Protein AF-A0A7K1FTC1-F1 (afdb_monomer_lite)

Radius of gyration: 38.54 Å; chains: 1; bounding box: 69×78×82 Å

pLDDT: mean 77.23, std 14.11, range [44.66, 96.62]

Organism: NCBI:txid2665158

Foldseek 3Di:
DDDDPDDPPVPQDPVNVVVVVCVVVVVVPDDPVVVVVVVVVVVVVVPDDDDDPPVVCVVVVVVVVVVVVVVVVVVVVVVVVVVVVVVVVVVVVVVVVVVVVVVVVVVPPPDDPDDDDDPDDDDDPLLVVLVVLLVVLVCCVVCVVVDPDDSVVSPVSSVCSNVVSVVSNVVVVVVVVPDPDPVDDD

Structure (mmCIF, N/CA/C/O backbone):
data_AF-A0A7K1FTC1-F1
#
_entry.id   AF-A0A7K1FTC1-F1
#
loop_
_atom_site.group_PDB
_atom_site.id
_atom_site.type_symbol
_atom_site.label_atom_id
_atom_site.label_alt_id
_atom_site.label_comp_id
_atom_site.label_asym_id
_atom_site.label_entity_id
_atom_site.label_seq_id
_atom_site.pdbx_PDB_ins_code
_atom_site.Cartn_x
_atom_site.Cartn_y
_atom_site.Cartn_z
_atom_site.occupancy
_atom_site.B_iso_or_equiv
_atom_site.auth_seq_id
_atom_site.auth_comp_id
_atom_site.auth_asym_id
_atom_site.auth_atom_id
_atom_site.pdbx_PDB_model_num
ATOM 1 N N . MET A 1 1 ? -23.159 2.609 13.345 1.00 44.72 1 MET A N 1
ATOM 2 C CA . MET A 1 1 ? -23.878 2.454 12.064 1.00 44.72 1 MET A CA 1
ATOM 3 C C . MET A 1 1 ? -23.542 3.668 11.225 1.00 44.72 1 MET A C 1
ATOM 5 O O . MET A 1 1 ? -24.028 4.753 11.506 1.00 44.72 1 MET A O 1
ATOM 9 N N . THR A 1 2 ? -22.588 3.500 10.318 1.00 44.66 2 THR A N 1
ATOM 10 C CA . THR A 1 2 ? -22.020 4.557 9.478 1.00 44.66 2 THR A CA 1
ATOM 11 C C . THR A 1 2 ? -22.931 4.738 8.268 1.00 44.66 2 THR A C 1
ATOM 13 O O . THR A 1 2 ? -23.174 3.771 7.548 1.00 44.66 2 THR A O 1
ATOM 16 N N . SER A 1 3 ? -23.482 5.937 8.075 1.00 59.75 3 SER A N 1
ATOM 17 C CA . SER A 1 3 ? -24.245 6.275 6.870 1.00 59.75 3 SER A CA 1
ATOM 18 C C . SER A 1 3 ? -23.357 6.122 5.628 1.00 59.75 3 SER A C 1
ATOM 20 O O . SER A 1 3 ? -22.187 6.507 5.686 1.00 59.75 3 SER A O 1
ATOM 22 N N . PRO A 1 4 ? -23.867 5.579 4.509 1.00 57.31 4 PRO A N 1
ATOM 23 C CA . PRO A 1 4 ? -23.097 5.500 3.280 1.00 57.31 4 PRO A CA 1
ATOM 24 C C . PRO A 1 4 ? -22.904 6.914 2.727 1.00 57.31 4 PRO A C 1
ATOM 26 O O . PRO A 1 4 ? -23.872 7.650 2.526 1.00 57.31 4 PRO A O 1
ATOM 29 N N . ASN A 1 5 ? -21.643 7.282 2.511 1.00 57.31 5 ASN A N 1
ATOM 30 C CA . ASN A 1 5 ? -21.241 8.470 1.773 1.00 57.31 5 ASN A CA 1
ATOM 31 C C . ASN A 1 5 ? -21.747 8.311 0.332 1.00 57.31 5 ASN A C 1
ATOM 33 O O . ASN A 1 5 ? -21.177 7.538 -0.434 1.00 57.31 5 ASN A O 1
ATOM 37 N N . ARG A 1 6 ? -22.879 8.941 0.005 1.00 57.09 6 ARG A N 1
ATOM 38 C CA . ARG A 1 6 ? -23.380 9.011 -1.369 1.00 57.09 6 ARG A CA 1
ATOM 39 C C . ARG A 1 6 ? -22.659 10.159 -2.055 1.00 57.09 6 ARG A C 1
ATOM 41 O O . ARG A 1 6 ? -22.735 11.287 -1.570 1.00 57.09 6 ARG A O 1
ATOM 48 N N . ASP A 1 7 ? -21.980 9.863 -3.156 1.00 61.16 7 ASP A N 1
ATOM 49 C CA . ASP A 1 7 ? -21.444 10.898 -4.028 1.00 61.16 7 ASP A CA 1
ATOM 50 C C . ASP A 1 7 ? -22.597 11.814 -4.480 1.00 61.16 7 ASP A C 1
ATOM 52 O O . ASP A 1 7 ? -23.630 11.321 -4.942 1.00 61.16 7 ASP A O 1
ATOM 56 N N . PRO A 1 8 ? -22.467 13.146 -4.354 1.00 59.94 8 PRO A N 1
ATOM 57 C CA . PRO A 1 8 ? -23.548 14.098 -4.625 1.00 59.94 8 PRO A CA 1
ATOM 58 C C . PRO A 1 8 ? -23.923 14.218 -6.114 1.00 59.94 8 PRO A C 1
ATOM 60 O O . PRO A 1 8 ? -24.722 15.078 -6.472 1.00 59.94 8 PRO A O 1
ATOM 63 N N . LEU A 1 9 ? -23.342 13.388 -6.983 1.00 55.94 9 LEU A N 1
ATOM 64 C CA . LEU A 1 9 ? -23.534 13.434 -8.433 1.00 5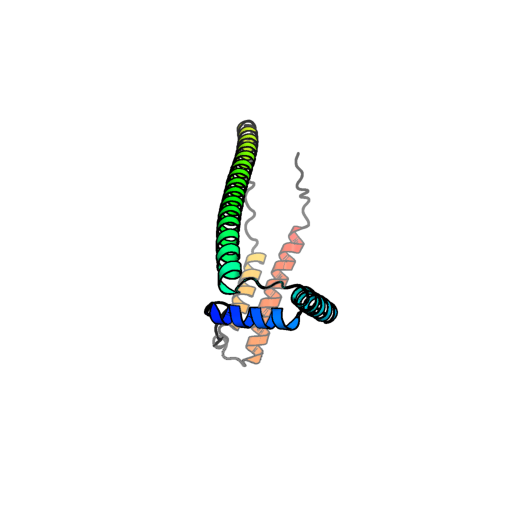5.94 9 LEU A CA 1
ATOM 65 C C . LEU A 1 9 ? -24.412 12.289 -8.965 1.00 55.94 9 LEU A C 1
ATOM 67 O O . LEU A 1 9 ? -24.889 12.375 -10.095 1.00 55.94 9 LEU A O 1
ATOM 71 N N . ASP A 1 10 ? -24.703 11.268 -8.152 1.00 54.56 10 ASP A N 1
ATOM 72 C CA . ASP A 1 10 ? -25.583 10.157 -8.531 1.00 54.56 10 ASP A CA 1
ATOM 73 C C . ASP A 1 10 ? -27.058 10.531 -8.308 1.00 54.56 10 ASP A C 1
ATOM 75 O O . ASP A 1 10 ? -27.690 10.154 -7.318 1.00 54.56 10 ASP A O 1
ATOM 79 N N . GLY A 1 11 ? -27.616 11.312 -9.239 1.00 61.56 11 GLY A N 1
ATOM 80 C CA . GLY A 1 11 ? -29.065 11.543 -9.323 1.00 61.56 11 GLY A CA 1
ATOM 81 C C . GLY A 1 11 ? -29.519 12.954 -9.693 1.00 61.56 11 GLY A C 1
ATOM 82 O O . GLY A 1 11 ? -30.727 13.175 -9.790 1.00 61.56 11 GLY A O 1
ATOM 83 N N . ALA A 1 12 ? -28.604 13.902 -9.911 1.00 65.19 12 ALA A N 1
ATOM 84 C CA . ALA A 1 12 ? -28.981 15.245 -10.349 1.00 65.19 12 ALA A CA 1
ATOM 85 C C . ALA A 1 12 ? -29.573 15.192 -11.768 1.00 65.19 12 ALA A C 1
ATOM 87 O O . ALA A 1 12 ? -28.948 14.691 -12.705 1.00 65.19 12 ALA A O 1
ATOM 88 N N . SER A 1 13 ? -30.799 15.694 -11.933 1.00 78.19 13 SER A N 1
ATOM 89 C CA . SER A 1 13 ? -31.428 15.781 -13.255 1.00 78.19 13 SER A CA 1
ATOM 90 C C . SER A 1 13 ? -30.672 16.782 -14.139 1.00 78.19 13 SER A C 1
ATOM 92 O O . SER A 1 13 ? -30.146 17.773 -13.635 1.00 78.19 13 SER A O 1
ATOM 94 N N . ASN A 1 14 ? -30.651 16.576 -15.461 1.00 78.81 14 ASN A N 1
ATOM 95 C CA . ASN A 1 14 ? -29.976 17.498 -16.392 1.00 78.81 14 ASN A CA 1
ATOM 96 C C . ASN A 1 14 ? -30.433 18.960 -16.209 1.00 78.81 14 ASN A C 1
ATOM 98 O O . ASN A 1 14 ? -29.624 19.872 -16.316 1.00 78.81 14 ASN A O 1
ATOM 102 N N . ALA A 1 15 ? -31.700 19.179 -15.840 1.00 79.00 15 ALA A N 1
ATOM 103 C CA . ALA A 1 15 ? -32.245 20.506 -15.555 1.00 79.00 15 ALA A CA 1
ATOM 104 C C . ALA A 1 15 ? -31.638 21.164 -14.300 1.00 79.00 15 ALA A C 1
ATOM 106 O O . ALA A 1 15 ? -31.505 22.383 -14.238 1.00 79.00 15 ALA A O 1
ATOM 107 N N . GLU A 1 16 ? -31.267 20.373 -13.294 1.00 79.19 16 GLU A N 1
ATOM 108 C CA . GLU A 1 16 ? -30.649 20.863 -12.060 1.00 79.19 16 GLU A CA 1
ATOM 109 C C . GLU A 1 16 ? -29.165 21.186 -12.266 1.00 79.19 16 GLU A C 1
ATOM 111 O O . GLU A 1 16 ? -28.674 22.205 -11.774 1.00 79.19 16 GLU A O 1
ATOM 116 N N . VAL A 1 17 ? -28.474 20.366 -13.064 1.00 80.94 17 VAL A N 1
ATOM 117 C CA . VAL A 1 17 ? -27.109 20.651 -13.523 1.00 80.94 17 VAL A CA 1
ATOM 118 C C . VAL A 1 17 ? -27.093 21.940 -14.346 1.00 80.94 17 VAL A C 1
ATOM 120 O O . VAL A 1 17 ? -26.287 22.824 -14.062 1.00 80.94 17 VAL A O 1
ATOM 123 N N . ASP A 1 18 ? -28.029 22.098 -15.285 1.00 85.44 18 ASP A N 1
ATOM 124 C CA . ASP A 1 18 ? -28.167 23.313 -16.094 1.00 85.44 18 ASP A CA 1
ATOM 125 C C . ASP A 1 18 ? -28.471 24.549 -15.236 1.00 85.44 18 ASP A C 1
ATOM 127 O O . ASP A 1 18 ? -27.884 25.609 -15.455 1.00 85.44 18 ASP A O 1
ATOM 131 N N . ALA A 1 19 ? -29.331 24.428 -14.218 1.00 87.50 19 ALA A N 1
ATOM 132 C CA . ALA A 1 19 ? -29.635 25.526 -13.300 1.00 87.50 19 ALA A CA 1
ATOM 133 C C . ALA A 1 19 ? -28.404 25.964 -12.486 1.00 87.50 19 ALA A C 1
ATOM 135 O O . ALA A 1 19 ? -28.140 27.161 -12.356 1.00 87.50 19 ALA A O 1
ATOM 136 N N . ARG A 1 20 ? -27.611 25.008 -11.983 1.00 79.06 20 ARG A N 1
ATOM 137 C CA . ARG A 1 20 ? -26.355 25.280 -11.260 1.00 79.06 20 ARG A CA 1
ATOM 138 C C . ARG A 1 20 ? -25.289 25.882 -12.163 1.00 79.06 20 ARG A C 1
ATOM 140 O O . ARG A 1 20 ? -24.572 26.795 -11.759 1.00 79.06 20 ARG A O 1
ATOM 147 N N . PHE A 1 21 ? -25.191 25.402 -13.396 1.00 80.44 21 PHE A N 1
ATOM 148 C CA . PHE A 1 21 ? -24.250 25.950 -14.363 1.00 80.44 21 PHE A CA 1
ATOM 149 C C . PHE A 1 21 ? -24.642 27.375 -14.776 1.00 80.44 21 PHE A C 1
ATOM 151 O O . PHE A 1 21 ? -23.782 28.253 -14.861 1.00 80.44 21 PHE A O 1
ATOM 158 N N . ALA A 1 22 ? -25.941 27.636 -14.956 1.00 85.94 22 ALA A N 1
ATOM 159 C CA . ALA A 1 22 ? -26.470 28.971 -15.214 1.00 85.94 22 ALA A CA 1
ATOM 160 C C . ALA A 1 22 ? -26.188 29.934 -14.050 1.00 85.94 22 ALA A C 1
ATOM 162 O O . ALA A 1 22 ? -25.825 31.081 -14.297 1.00 85.94 22 ALA A O 1
ATOM 163 N N . GLU A 1 23 ? -26.285 29.469 -12.801 1.00 82.94 23 GLU A N 1
ATOM 164 C CA . GLU A 1 23 ? -25.912 30.234 -11.602 1.00 82.94 23 GLU A CA 1
ATOM 165 C C . GLU A 1 23 ? -24.422 30.628 -11.623 1.00 82.94 23 GLU A C 1
ATOM 167 O O . GLU A 1 23 ? -24.089 31.801 -11.435 1.00 82.94 23 GLU A O 1
ATOM 172 N N . ILE A 1 24 ? -23.528 29.682 -11.938 1.00 82.94 24 ILE A N 1
ATOM 173 C CA . ILE A 1 24 ? -22.083 29.939 -12.051 1.00 82.94 24 ILE A CA 1
ATOM 174 C C . ILE A 1 24 ? -21.797 30.942 -13.172 1.00 82.94 24 ILE A C 1
ATOM 176 O O . ILE A 1 24 ? -21.054 31.891 -12.953 1.00 82.94 24 ILE A O 1
ATOM 180 N N . ILE A 1 25 ? -22.392 30.791 -14.357 1.00 77.81 25 ILE A N 1
ATOM 181 C CA . ILE A 1 25 ? -22.160 31.726 -15.471 1.00 77.81 25 ILE A CA 1
ATOM 182 C C . ILE A 1 25 ? -22.755 33.110 -15.177 1.00 77.81 25 ILE A C 1
ATOM 184 O O . ILE A 1 25 ? -22.136 34.124 -15.502 1.00 77.81 25 ILE A O 1
ATOM 188 N N . ALA A 1 26 ? -23.924 33.181 -14.535 1.00 78.56 26 ALA A N 1
ATOM 189 C CA . ALA A 1 26 ? -24.563 34.445 -14.178 1.00 78.56 26 ALA A CA 1
ATOM 190 C C . ALA A 1 26 ? -23.712 35.273 -13.204 1.00 78.56 26 ALA A C 1
ATOM 192 O O . ALA A 1 26 ? -23.697 36.503 -13.301 1.00 78.56 26 ALA A O 1
ATOM 193 N N . ALA A 1 27 ? -22.953 34.614 -12.322 1.00 78.88 27 ALA A N 1
ATOM 194 C CA . ALA A 1 27 ? -22.007 35.276 -11.427 1.00 78.88 27 ALA A CA 1
ATOM 195 C C . ALA A 1 27 ? -20.858 35.991 -12.174 1.00 78.88 27 ALA A C 1
ATOM 197 O O . ALA A 1 27 ? -20.278 36.932 -11.638 1.00 78.88 27 ALA A O 1
ATOM 198 N N . TRP A 1 28 ? -20.570 35.601 -13.423 1.00 74.19 28 TRP A N 1
ATOM 199 C CA . TRP A 1 28 ? -19.504 36.152 -14.274 1.00 74.19 28 TRP A CA 1
ATOM 200 C C . TRP A 1 28 ? -20.050 36.954 -15.470 1.00 74.19 28 TRP A C 1
ATOM 202 O O . TRP A 1 28 ? -19.448 36.966 -16.545 1.00 74.19 28 TRP A O 1
ATOM 212 N N . GLY A 1 29 ? -21.209 37.610 -15.314 1.00 69.94 29 GLY A N 1
ATOM 213 C CA . GLY A 1 29 ? -21.839 38.409 -16.373 1.00 69.94 29 GLY A CA 1
ATOM 214 C C . GLY A 1 29 ? -20.882 39.409 -17.057 1.00 69.94 29 GLY A C 1
ATOM 215 O O . GLY A 1 29 ? -19.914 39.862 -16.443 1.00 69.94 29 GLY A O 1
ATOM 216 N N . PRO A 1 30 ? -21.135 39.780 -18.331 1.00 66.69 30 PRO A N 1
ATOM 217 C CA . PRO A 1 30 ? -20.184 40.563 -19.116 1.00 66.69 30 PRO A CA 1
ATOM 218 C C . PRO A 1 30 ? -19.892 41.917 -18.449 1.00 66.69 30 PRO A C 1
ATOM 220 O O . PRO A 1 30 ? -20.834 42.552 -17.953 1.00 66.69 30 PRO A O 1
ATOM 223 N N . PRO A 1 31 ? -18.623 42.375 -18.451 1.00 58.16 31 PRO A N 1
ATOM 224 C CA . PRO A 1 31 ? -18.232 43.647 -17.854 1.00 58.16 31 PRO A CA 1
ATOM 225 C C . PRO A 1 31 ? -19.062 44.789 -18.446 1.00 58.16 31 PRO A C 1
ATOM 227 O O . PRO A 1 31 ? -19.422 44.772 -19.624 1.00 58.16 31 PRO A O 1
ATOM 230 N N . GLN A 1 32 ? -19.397 45.772 -17.613 1.00 58.78 32 GLN A N 1
ATOM 231 C CA . GLN A 1 32 ? -20.411 46.795 -17.912 1.00 58.78 32 GLN A CA 1
ATOM 232 C C . GLN A 1 32 ? -20.078 47.632 -19.163 1.00 58.78 32 GLN A C 1
ATOM 234 O O . GLN A 1 32 ? -20.977 48.081 -19.868 1.00 58.78 32 GLN A O 1
ATOM 239 N N . GLU A 1 33 ? -18.791 47.716 -19.501 1.00 56.28 33 GLU A N 1
ATOM 240 C CA . GLU A 1 33 ? -18.238 48.285 -20.736 1.00 56.28 33 GLU A CA 1
ATOM 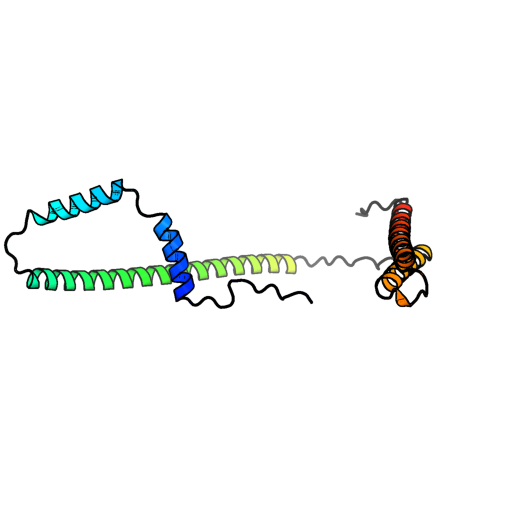241 C C . GLU A 1 33 ? -18.779 47.610 -22.016 1.00 56.28 33 GLU A C 1
ATOM 243 O O . GLU A 1 33 ? -19.087 48.278 -22.998 1.00 56.28 33 GLU A O 1
ATOM 248 N N . LEU A 1 34 ? -18.973 46.285 -22.026 1.00 56.81 34 LEU A N 1
ATOM 249 C CA . LEU A 1 34 ? -19.497 45.570 -23.202 1.00 56.81 34 LEU A CA 1
ATOM 250 C C . LEU A 1 34 ? -21.004 45.786 -23.405 1.00 56.81 34 LEU A C 1
ATOM 252 O O . LEU A 1 34 ? -21.507 45.598 -24.514 1.00 56.81 34 LEU A O 1
ATOM 256 N N . ARG A 1 35 ? -21.736 46.187 -22.356 1.00 59.62 35 ARG A N 1
ATOM 257 C CA . ARG A 1 35 ? -23.167 46.507 -22.471 1.00 59.62 35 ARG A CA 1
ATOM 258 C C . ARG A 1 35 ? -23.374 47.845 -23.180 1.00 59.62 35 ARG A C 1
ATOM 260 O O . ARG A 1 35 ? -24.152 47.890 -24.125 1.00 59.62 35 ARG A O 1
ATOM 267 N N . SER A 1 36 ? -22.617 48.884 -22.819 1.00 60.41 36 SER A N 1
ATOM 268 C CA . SER A 1 36 ? -22.713 50.201 -23.469 1.00 60.41 36 SER A CA 1
ATOM 269 C C . SER A 1 36 ? -22.283 50.164 -24.940 1.00 60.41 36 SER A C 1
ATOM 271 O O . SER A 1 36 ? -22.932 50.779 -25.787 1.00 60.41 36 SER A O 1
ATOM 273 N N . PHE A 1 37 ? -21.255 49.377 -25.280 1.00 57.25 37 PHE A N 1
ATOM 274 C CA . PHE A 1 37 ? -20.855 49.160 -26.674 1.00 57.25 37 PHE A CA 1
ATOM 275 C C . PHE A 1 37 ? -21.945 48.464 -27.498 1.00 57.25 37 PHE A C 1
ATOM 277 O O . PHE A 1 37 ? -22.244 48.913 -28.605 1.00 57.25 37 PHE A O 1
ATOM 284 N N . ARG A 1 38 ? -22.585 47.418 -26.957 1.00 61.12 38 ARG A N 1
ATOM 285 C CA . ARG A 1 38 ? -23.690 46.723 -27.636 1.00 61.12 38 ARG A CA 1
ATOM 286 C C . ARG A 1 38 ? -24.912 47.625 -27.811 1.00 61.12 38 ARG A C 1
ATOM 288 O O . ARG A 1 38 ? -25.483 47.655 -28.897 1.00 61.12 38 ARG A O 1
ATOM 295 N N . ASP A 1 39 ? -25.272 48.394 -26.789 1.00 61.28 39 ASP A N 1
ATOM 296 C CA . ASP A 1 39 ? -26.454 49.258 -26.834 1.00 61.28 39 ASP A CA 1
ATOM 297 C C . ASP A 1 39 ? -26.234 50.471 -27.769 1.00 61.28 39 ASP A C 1
ATOM 299 O O . ASP A 1 39 ? -27.158 50.896 -28.465 1.00 61.28 39 ASP A O 1
ATOM 303 N N . SER A 1 40 ? -24.994 50.973 -27.893 1.00 58.91 40 SER A N 1
ATOM 304 C CA . SER A 1 40 ? -24.645 52.034 -28.860 1.00 58.91 40 SER A CA 1
ATOM 305 C C . SER A 1 40 ? -24.633 51.565 -30.324 1.00 58.91 40 SER A C 1
ATOM 307 O O . SER A 1 40 ? -25.009 52.315 -31.230 1.00 58.91 40 SER A O 1
ATOM 309 N N . GLN A 1 41 ? -24.259 50.308 -30.571 1.00 58.62 41 GLN A N 1
ATOM 310 C CA . GLN A 1 41 ? -24.304 49.695 -31.901 1.00 58.62 41 GLN A CA 1
ATOM 311 C C . GLN A 1 41 ? -25.746 49.486 -32.370 1.00 58.62 41 GLN A C 1
ATOM 313 O O . GLN A 1 41 ? -26.087 49.855 -33.491 1.00 58.62 41 GLN A O 1
ATOM 318 N N . VAL A 1 42 ? -26.618 48.986 -31.490 1.00 58.12 42 VAL A N 1
ATOM 319 C CA . VAL A 1 42 ? -28.035 48.776 -31.820 1.00 58.12 42 VAL A CA 1
ATOM 320 C C . VAL A 1 42 ? -28.732 50.109 -32.109 1.00 58.12 42 VAL A C 1
ATOM 322 O O . VAL A 1 42 ? -29.509 50.192 -33.054 1.00 58.12 42 VAL A O 1
ATOM 325 N N . ASN A 1 43 ? -28.411 51.180 -31.375 1.00 56.38 43 ASN A N 1
ATOM 326 C CA . ASN A 1 43 ? -29.048 52.483 -31.588 1.00 56.38 43 ASN A CA 1
ATOM 327 C C . ASN A 1 43 ? -28.548 53.230 -32.842 1.00 56.38 43 ASN A C 1
ATOM 329 O O . ASN A 1 43 ? -29.283 54.035 -33.408 1.00 56.38 43 ASN A O 1
ATOM 333 N N . SER A 1 44 ? -27.319 52.970 -33.308 1.00 55.19 44 SER A N 1
ATOM 334 C CA . SER A 1 44 ? -26.789 53.597 -34.534 1.00 55.19 44 SER A CA 1
ATOM 335 C C . SER A 1 44 ? -27.263 52.917 -35.823 1.00 55.19 44 SER A C 1
ATOM 337 O O . SER A 1 44 ? -27.260 53.544 -36.880 1.00 55.19 44 SER A O 1
ATOM 339 N N . GLN A 1 45 ? -27.744 51.675 -35.738 1.00 51.59 45 GLN A N 1
ATOM 340 C CA . GLN A 1 45 ? -28.259 50.925 -36.884 1.00 51.59 45 GLN A CA 1
ATOM 341 C C . GLN A 1 45 ? -29.738 51.225 -37.202 1.00 51.59 45 GLN A C 1
ATOM 343 O O . GLN A 1 45 ? -30.189 50.970 -38.313 1.00 51.59 45 GLN A O 1
ATOM 348 N N . VAL A 1 46 ? -30.483 51.821 -36.264 1.00 52.78 46 VAL A N 1
ATOM 349 C CA . VAL A 1 46 ? -31.917 52.153 -36.427 1.00 52.78 46 VAL A CA 1
ATOM 350 C C . VAL A 1 46 ? -32.139 53.492 -37.158 1.00 52.78 46 VAL A C 1
ATOM 352 O O . VAL A 1 46 ? -33.248 53.788 -37.594 1.00 52.78 46 VAL A O 1
ATOM 355 N N . ALA A 1 47 ? -31.095 54.308 -37.343 1.00 51.50 47 ALA A N 1
ATOM 356 C CA . ALA A 1 47 ? -31.221 55.655 -37.911 1.00 51.50 47 ALA A CA 1
ATOM 357 C C . ALA A 1 47 ? -31.215 55.721 -39.454 1.00 51.50 47 ALA A C 1
ATOM 359 O O . ALA A 1 47 ? -31.500 56.784 -40.004 1.00 51.50 47 ALA A O 1
ATOM 360 N N . ASP A 1 48 ? -30.921 54.623 -40.158 1.00 56.38 48 ASP A N 1
ATOM 361 C CA . ASP A 1 48 ? -30.882 54.588 -41.627 1.00 56.38 48 ASP A CA 1
ATOM 362 C C . ASP A 1 48 ? -31.765 53.455 -42.157 1.00 56.38 48 ASP A C 1
ATOM 364 O O . ASP A 1 48 ? -31.324 52.347 -42.450 1.00 56.38 48 ASP A O 1
ATOM 368 N N . SER A 1 49 ? -33.070 53.705 -42.213 1.00 52.84 49 SER A N 1
ATOM 369 C CA . SER A 1 49 ? -34.033 52.777 -42.806 1.00 52.84 49 SER A CA 1
ATOM 370 C C . SER A 1 49 ? -34.932 53.539 -43.767 1.00 52.84 49 SER A C 1
ATOM 372 O O . SER A 1 49 ? -35.963 54.100 -43.398 1.00 52.84 49 SER A O 1
ATOM 374 N N . ARG A 1 50 ? -34.517 53.563 -45.039 1.00 58.41 50 ARG A N 1
ATOM 375 C CA . ARG A 1 50 ? -35.435 53.787 -46.159 1.00 58.41 50 ARG A CA 1
ATOM 376 C C . ARG A 1 50 ? -36.492 52.682 -46.132 1.00 58.41 50 ARG A C 1
ATOM 378 O O . ARG A 1 50 ? -36.161 51.522 -45.919 1.00 58.41 50 ARG A O 1
ATOM 385 N N . THR A 1 51 ? -37.744 53.068 -46.355 1.00 56.22 51 THR A N 1
ATOM 386 C CA . THR A 1 51 ? -38.941 52.220 -46.437 1.00 56.22 51 THR A CA 1
ATOM 387 C C . THR A 1 51 ? -38.736 51.004 -47.338 1.00 56.22 51 THR A C 1
ATOM 389 O O . THR A 1 51 ? -38.950 51.071 -48.546 1.00 56.22 51 THR A O 1
ATOM 392 N N . VAL A 1 52 ? -38.359 49.891 -46.723 1.00 56.28 52 VAL A N 1
ATOM 393 C CA . VAL A 1 52 ? -38.677 48.542 -47.183 1.00 56.28 52 VAL A CA 1
ATOM 394 C C . VAL A 1 52 ? -39.697 48.015 -46.182 1.00 56.28 52 VAL A C 1
ATOM 396 O O . VAL A 1 52 ? -39.599 48.313 -44.988 1.00 56.28 52 VAL A O 1
ATOM 399 N N . THR A 1 53 ? -40.729 47.323 -46.655 1.00 58.31 53 THR A N 1
ATOM 400 C CA . THR A 1 53 ? -41.717 46.761 -45.733 1.00 58.31 53 THR A CA 1
ATOM 401 C C . THR A 1 53 ? -41.017 45.729 -44.832 1.00 58.31 53 THR A C 1
ATOM 403 O O . THR A 1 53 ? -40.212 44.948 -45.348 1.00 58.31 53 THR A O 1
ATOM 406 N N . PRO A 1 54 ? -41.245 45.742 -43.503 1.00 61.16 54 PRO A N 1
ATOM 407 C CA . PRO A 1 54 ? -40.549 44.843 -42.575 1.00 61.16 54 PRO A CA 1
ATOM 408 C C . PRO A 1 54 ? -40.623 43.370 -43.003 1.00 61.16 54 PRO A C 1
ATOM 410 O O . PRO A 1 54 ? -39.613 42.675 -42.991 1.00 61.16 54 PRO A O 1
ATOM 413 N N . ASP A 1 55 ? -41.778 42.950 -43.525 1.00 64.12 55 ASP A N 1
ATOM 414 C CA . ASP A 1 55 ? -42.040 41.566 -43.924 1.00 64.12 55 ASP A CA 1
ATOM 415 C C . ASP A 1 55 ? -41.149 41.059 -45.081 1.00 64.12 55 ASP A C 1
ATOM 417 O O . ASP A 1 55 ? -40.789 39.881 -45.110 1.00 64.12 55 ASP A O 1
ATOM 421 N N . GLU A 1 56 ? -40.750 41.916 -46.031 1.00 64.00 56 GLU A N 1
ATOM 422 C CA . GLU A 1 56 ? -39.906 41.510 -47.172 1.00 64.00 56 GLU A CA 1
ATOM 423 C C . GLU A 1 56 ? -38.416 41.432 -46.806 1.00 64.00 56 GLU A C 1
ATOM 425 O O . GLU A 1 56 ? -37.713 40.521 -47.256 1.00 64.00 56 GLU A O 1
ATOM 430 N N . LEU A 1 57 ? -37.933 42.347 -45.955 1.00 63.38 57 LEU A N 1
ATOM 431 C CA . LEU A 1 57 ? -36.581 42.255 -45.392 1.00 63.38 57 LEU A CA 1
ATOM 432 C C . LEU A 1 57 ? -36.447 41.021 -44.506 1.00 63.38 57 LEU A C 1
ATOM 434 O O . LEU A 1 57 ? -35.428 40.336 -44.570 1.00 63.38 57 LEU A O 1
ATOM 438 N N . ASP A 1 58 ? -37.485 40.711 -43.734 1.00 70.81 58 ASP A N 1
ATOM 439 C CA . ASP A 1 58 ? -37.504 39.554 -42.848 1.00 70.81 58 ASP A CA 1
ATOM 440 C C . ASP A 1 58 ? -37.514 38.238 -43.637 1.00 70.81 58 ASP A C 1
ATOM 442 O O . ASP A 1 58 ? -36.811 37.295 -43.263 1.00 70.81 58 ASP A O 1
ATOM 446 N N . ALA A 1 59 ? -38.222 38.174 -44.770 1.00 75.12 59 ALA A N 1
ATOM 447 C CA . ALA A 1 59 ? -38.231 37.000 -45.643 1.00 75.12 59 ALA A CA 1
ATOM 448 C C . ALA A 1 59 ? -36.872 36.758 -46.327 1.00 75.12 59 ALA A C 1
ATOM 450 O O . ALA A 1 59 ? -36.332 35.651 -46.250 1.00 75.12 59 ALA A O 1
ATOM 451 N N . ALA A 1 60 ? -36.277 37.790 -46.936 1.00 74.44 60 ALA A N 1
ATOM 452 C CA . ALA A 1 60 ? -34.969 37.677 -47.588 1.00 74.44 60 ALA A CA 1
ATOM 453 C C . ALA A 1 60 ? -33.836 37.427 -46.574 1.00 74.44 60 ALA A C 1
ATOM 455 O O . ALA A 1 60 ? -32.925 36.632 -46.820 1.00 74.44 60 ALA A O 1
ATOM 456 N N . ALA A 1 61 ? -33.906 38.051 -45.393 1.00 74.06 61 ALA A N 1
ATOM 457 C CA . ALA A 1 61 ? -32.980 37.781 -44.300 1.00 74.06 61 ALA A CA 1
ATOM 458 C C . ALA A 1 61 ? -33.140 36.354 -43.758 1.00 74.06 61 ALA A C 1
ATOM 460 O O . ALA A 1 61 ? -32.137 35.725 -43.410 1.00 74.06 61 ALA A O 1
ATOM 461 N N . ALA A 1 62 ? -34.366 35.819 -43.713 1.00 76.44 62 ALA A N 1
ATOM 462 C CA . ALA A 1 62 ? -34.627 34.442 -43.310 1.00 76.44 62 ALA A CA 1
ATOM 463 C C . ALA A 1 62 ? -34.069 33.426 -44.316 1.00 76.44 62 ALA A C 1
ATOM 465 O O . ALA A 1 62 ? -33.513 32.415 -43.889 1.00 76.44 62 ALA A O 1
ATOM 466 N N . GLU A 1 63 ? -34.163 33.688 -45.620 1.00 79.38 63 GLU A N 1
ATOM 467 C CA . GLU A 1 63 ? -33.600 32.830 -46.671 1.00 79.38 63 GLU A CA 1
ATOM 468 C C . GLU A 1 63 ? -32.064 32.848 -46.647 1.00 79.38 63 GLU A C 1
ATOM 470 O O . GLU A 1 63 ? -31.437 31.809 -46.446 1.00 79.38 63 GLU A O 1
ATOM 475 N N . ALA A 1 64 ? -31.445 34.032 -46.634 1.00 79.06 64 ALA A N 1
ATOM 476 C CA . ALA A 1 64 ? -29.992 34.162 -46.491 1.00 79.06 64 ALA A CA 1
ATOM 477 C C . ALA A 1 64 ? -29.460 33.625 -45.143 1.00 79.06 64 ALA A C 1
ATOM 479 O O . ALA A 1 64 ? -28.271 33.324 -44.994 1.00 79.06 64 ALA A O 1
ATOM 480 N N . ALA A 1 65 ? -30.304 33.543 -44.110 1.00 80.44 65 ALA A N 1
ATOM 481 C CA . ALA A 1 65 ? -29.963 32.890 -42.850 1.00 80.44 65 ALA A CA 1
ATOM 482 C C . ALA A 1 65 ? -30.061 31.359 -42.925 1.00 80.44 65 ALA A C 1
ATOM 484 O O . ALA A 1 65 ? -29.341 30.694 -42.179 1.00 80.44 65 ALA A O 1
ATOM 485 N N . ARG A 1 66 ? -30.914 30.792 -43.789 1.00 83.81 66 ARG A N 1
ATOM 486 C CA . ARG A 1 66 ? -31.007 29.341 -44.025 1.00 83.81 66 ARG A CA 1
ATOM 487 C C . ARG A 1 66 ? -29.788 28.837 -44.788 1.00 83.81 66 ARG A C 1
ATOM 489 O O . ARG A 1 66 ? -29.106 27.966 -44.261 1.00 83.81 66 ARG A O 1
ATOM 496 N N . ASP A 1 67 ? -29.425 29.478 -45.893 1.00 85.75 67 ASP A N 1
ATOM 497 C CA . ASP A 1 67 ? -28.261 29.082 -46.701 1.00 85.75 67 ASP A CA 1
ATOM 498 C C . ASP A 1 67 ? -26.964 29.124 -45.883 1.00 85.75 67 ASP A C 1
ATOM 500 O O . ASP A 1 67 ? -26.196 28.164 -45.837 1.00 85.75 67 ASP A O 1
ATOM 504 N N . ARG A 1 68 ? -26.765 30.201 -45.108 1.00 82.12 68 ARG A N 1
ATOM 505 C CA . ARG A 1 68 ? -25.622 30.307 -44.186 1.00 82.12 68 ARG A CA 1
ATOM 506 C C . ARG A 1 68 ? -25.643 29.247 -43.090 1.00 82.12 68 ARG A C 1
ATOM 508 O O . ARG A 1 68 ? -24.580 28.862 -42.612 1.00 82.12 68 ARG A O 1
ATOM 515 N N . ARG A 1 69 ? -26.817 28.801 -42.630 1.00 82.62 69 ARG A N 1
ATOM 516 C CA . ARG A 1 69 ? -26.917 27.709 -41.649 1.00 82.62 69 ARG A CA 1
ATOM 517 C C . ARG A 1 69 ? -26.560 26.373 -42.289 1.00 82.62 69 ARG A C 1
ATOM 519 O O . ARG A 1 69 ? -25.866 25.602 -41.639 1.00 82.62 69 ARG A O 1
ATOM 526 N N . GLU A 1 70 ? -26.984 26.115 -43.519 1.00 86.25 70 GLU A N 1
ATOM 527 C CA . GLU A 1 70 ? -26.653 24.891 -44.257 1.00 86.25 70 GLU A CA 1
ATOM 528 C C . GLU A 1 70 ? -25.155 24.798 -44.555 1.00 86.25 70 GLU A C 1
ATOM 530 O O . GLU A 1 70 ? -24.530 23.783 -44.247 1.00 86.25 70 GLU A O 1
ATOM 535 N N . GLU A 1 71 ? -24.544 25.885 -45.027 1.00 86.00 71 GLU A N 1
ATOM 536 C CA . GLU A 1 71 ? -23.096 25.963 -45.238 1.00 86.00 71 GLU A CA 1
ATOM 537 C C . GLU A 1 71 ? -22.330 25.781 -43.917 1.00 86.00 71 GLU A C 1
ATOM 539 O O . GLU A 1 71 ? -21.399 24.981 -43.833 1.00 86.00 71 GLU A O 1
ATOM 544 N N . GLN A 1 72 ? -22.788 26.418 -42.830 1.00 85.88 72 GLN A N 1
ATOM 545 C CA . GLN A 1 72 ? -22.212 26.206 -41.499 1.00 85.88 72 GLN A CA 1
ATOM 546 C C . GLN A 1 72 ? -22.367 24.765 -41.000 1.00 85.88 72 GLN A C 1
ATOM 548 O O . GLN A 1 72 ? -21.492 24.280 -40.282 1.00 85.88 72 GLN A O 1
ATOM 553 N N . VAL A 1 73 ? -23.474 24.084 -41.305 1.00 88.81 73 VAL A N 1
ATOM 554 C CA . VAL A 1 73 ? -23.680 22.675 -40.942 1.00 88.81 73 VAL A CA 1
ATOM 555 C C . VAL A 1 73 ? -22.726 21.786 -41.740 1.00 88.81 73 VAL A C 1
ATOM 557 O O . VAL A 1 73 ? -22.021 20.988 -41.125 1.00 88.81 73 VAL A O 1
ATOM 560 N N . SER A 1 74 ? -22.608 22.001 -43.051 1.00 92.25 74 SER A N 1
ATOM 561 C CA . SER A 1 74 ? -21.667 21.291 -43.929 1.00 92.25 74 SER A CA 1
ATOM 562 C C . SER A 1 74 ? -20.209 21.467 -43.479 1.00 92.25 74 SER A C 1
ATOM 564 O O . SER A 1 74 ? -19.472 20.494 -43.297 1.00 92.25 74 SER A O 1
ATOM 566 N N . ASP A 1 75 ? -19.799 22.693 -43.148 1.00 91.38 75 ASP A N 1
ATOM 567 C CA . ASP A 1 75 ? -18.464 22.975 -42.613 1.00 91.38 75 ASP A CA 1
ATOM 568 C C . ASP A 1 75 ? -18.216 22.294 -41.262 1.00 91.38 75 ASP A C 1
ATOM 570 O O . ASP A 1 75 ? -17.115 21.803 -40.977 1.00 91.38 75 ASP A O 1
ATOM 574 N N . ARG A 1 76 ? -19.237 22.241 -40.400 1.00 89.56 76 ARG A N 1
ATOM 575 C CA . ARG A 1 76 ? -19.157 21.530 -39.117 1.00 89.56 76 ARG A CA 1
ATOM 576 C C . ARG A 1 76 ? -19.011 20.028 -39.327 1.00 89.56 76 ARG A C 1
ATOM 578 O O . ARG A 1 76 ? -18.260 19.404 -38.575 1.00 89.56 76 ARG A O 1
ATOM 585 N N . GLU A 1 77 ? -19.699 19.452 -40.305 1.00 93.38 77 GLU A N 1
ATOM 586 C CA . GLU A 1 77 ? -19.595 18.037 -40.667 1.00 93.38 77 GLU A CA 1
ATOM 587 C C . GLU A 1 77 ? -18.210 17.712 -41.214 1.00 93.38 77 GLU A C 1
ATOM 589 O O . GLU A 1 77 ? -17.528 16.848 -40.659 1.00 93.38 77 GLU A O 1
ATOM 594 N N . ARG A 1 78 ? -17.709 18.508 -42.161 1.00 92.62 78 ARG A N 1
ATOM 595 C CA . ARG A 1 78 ? -16.356 18.358 -42.705 1.00 92.62 78 ARG A CA 1
ATOM 596 C C . ARG A 1 78 ? -15.283 18.437 -41.617 1.00 92.62 78 ARG A C 1
ATOM 598 O O . ARG A 1 78 ? -14.380 17.607 -41.558 1.00 92.62 78 ARG A O 1
ATOM 605 N N . ARG A 1 79 ? -15.411 19.374 -40.671 1.00 92.31 79 ARG A N 1
ATOM 606 C CA . ARG A 1 79 ? -14.512 19.475 -39.500 1.00 92.31 79 ARG A CA 1
ATOM 607 C C . ARG A 1 79 ? -14.628 18.292 -38.537 1.00 92.31 79 ARG A C 1
ATOM 609 O O . ARG A 1 79 ? -13.689 18.014 -37.790 1.00 92.31 79 ARG A O 1
ATOM 616 N N . ARG A 1 80 ? -15.784 17.629 -38.457 1.00 95.12 80 ARG A N 1
ATOM 617 C CA . ARG A 1 80 ? -15.953 16.410 -37.647 1.00 95.12 80 ARG A CA 1
ATOM 618 C C . ARG A 1 80 ? -15.292 15.222 -38.329 1.00 95.12 80 ARG A C 1
ATOM 620 O O . ARG A 1 80 ? -14.643 14.446 -37.637 1.00 95.12 80 ARG A O 1
ATOM 627 N N . GLU A 1 81 ? -15.427 15.103 -39.643 1.00 95.44 81 GLU A N 1
ATOM 628 C CA . GLU A 1 81 ? -14.801 14.039 -40.429 1.00 95.44 81 GLU A CA 1
ATOM 629 C C . GLU A 1 81 ? -13.279 14.136 -40.409 1.00 95.44 81 GLU A C 1
ATOM 631 O O . GLU A 1 81 ? -12.625 13.146 -40.093 1.00 95.44 81 GLU A O 1
ATOM 636 N N . LEU A 1 82 ? -12.717 15.334 -40.594 1.00 95.88 82 LEU A N 1
ATOM 637 C CA . LEU A 1 82 ? -11.271 15.552 -40.482 1.00 95.88 82 LEU A CA 1
ATOM 638 C C . LEU A 1 82 ? -10.731 15.105 -39.116 1.00 95.88 82 LEU A C 1
ATOM 640 O O . LEU A 1 82 ? -9.758 14.365 -39.053 1.00 95.88 82 LEU A O 1
ATOM 644 N N . ARG A 1 83 ? -11.428 15.440 -38.023 1.00 95.19 83 ARG A N 1
ATOM 645 C CA . ARG A 1 83 ? -11.065 14.992 -36.664 1.00 95.19 83 ARG A CA 1
ATOM 646 C C . ARG A 1 83 ? -11.246 13.491 -36.426 1.00 95.19 83 ARG A C 1
ATOM 648 O O . ARG A 1 83 ? -10.726 12.962 -35.446 1.00 95.19 83 ARG A O 1
ATOM 655 N N . ARG A 1 84 ? -12.054 12.798 -37.233 1.00 95.75 84 ARG A N 1
ATOM 656 C CA . ARG A 1 84 ? -12.150 11.328 -37.190 1.00 95.75 84 ARG A CA 1
ATOM 657 C C . ARG A 1 84 ? -10.972 10.706 -37.930 1.00 95.75 84 ARG A C 1
ATOM 659 O O . ARG A 1 84 ? -10.384 9.774 -37.403 1.00 95.75 84 ARG A O 1
ATOM 666 N N . MET A 1 85 ? -10.623 11.250 -39.095 1.00 95.19 85 MET A N 1
ATOM 667 C CA . MET A 1 85 ? -9.477 10.799 -39.886 1.00 95.19 85 MET A CA 1
ATOM 668 C C . MET A 1 85 ? -8.155 11.030 -39.149 1.00 95.19 85 MET A C 1
ATOM 670 O O . MET A 1 85 ? -7.333 10.129 -39.094 1.00 95.19 85 MET A O 1
ATOM 674 N N . GLU A 1 86 ? -7.985 12.190 -38.514 1.00 95.62 86 GLU A N 1
ATOM 675 C CA . GLU A 1 86 ? -6.805 12.507 -37.701 1.00 95.62 86 GLU A CA 1
ATOM 676 C C . GLU A 1 86 ? -6.635 11.519 -36.538 1.00 95.62 86 GLU A C 1
ATOM 678 O O . GLU A 1 86 ? -5.566 10.942 -36.373 1.00 95.62 86 GLU A O 1
ATOM 683 N N . ARG A 1 87 ? -7.716 11.229 -35.798 1.00 95.31 87 ARG A N 1
ATOM 684 C CA . ARG A 1 87 ? -7.692 10.218 -34.728 1.00 95.31 87 ARG A CA 1
ATOM 685 C C . ARG A 1 87 ? -7.415 8.807 -35.244 1.00 95.31 87 ARG A C 1
ATOM 687 O O . ARG A 1 87 ? -6.762 8.034 -34.555 1.00 95.31 87 ARG A O 1
ATOM 694 N N . ALA A 1 88 ? -7.922 8.453 -36.424 1.00 96.62 88 ALA A N 1
ATOM 695 C CA . ALA A 1 88 ? -7.622 7.162 -37.037 1.00 96.62 88 ALA A CA 1
ATOM 696 C C . ALA A 1 88 ? -6.130 7.057 -37.398 1.00 96.62 88 ALA A C 1
ATOM 698 O O . ALA A 1 88 ? -5.499 6.065 -37.054 1.00 96.62 88 ALA A O 1
ATOM 699 N N . ALA A 1 89 ? -5.555 8.109 -37.986 1.00 95.75 89 ALA A N 1
ATOM 700 C CA . ALA A 1 89 ? -4.133 8.164 -38.319 1.00 95.75 89 ALA A CA 1
ATOM 701 C C . ALA A 1 89 ? -3.229 8.122 -37.071 1.00 95.75 89 ALA A C 1
ATOM 703 O O . ALA A 1 89 ? -2.188 7.471 -37.085 1.00 95.75 89 ALA A O 1
ATOM 704 N N . GLU A 1 90 ? -3.630 8.774 -35.976 1.00 94.06 90 GLU A N 1
ATOM 705 C CA . GLU A 1 90 ? -2.915 8.710 -34.693 1.00 94.06 90 GLU A CA 1
ATOM 706 C C . GLU A 1 90 ? -2.902 7.284 -34.119 1.00 94.06 90 GLU A C 1
ATOM 708 O O . GLU A 1 90 ? -1.855 6.791 -33.697 1.00 94.06 90 GLU A O 1
ATOM 713 N N . LEU A 1 91 ? -4.044 6.589 -34.159 1.00 95.75 91 LEU A N 1
ATOM 714 C CA . LEU A 1 91 ? -4.139 5.193 -33.722 1.00 95.75 91 LEU A CA 1
ATOM 715 C C . LEU A 1 91 ? -3.282 4.262 -34.584 1.00 95.75 91 LEU A C 1
ATOM 717 O O . LEU A 1 91 ? -2.636 3.365 -34.050 1.00 95.75 91 LEU A O 1
ATOM 721 N N . GLU A 1 92 ? -3.255 4.476 -35.899 1.00 95.50 92 GLU A N 1
ATOM 722 C CA . GLU A 1 92 ? -2.400 3.715 -36.814 1.00 95.50 92 GLU A CA 1
ATOM 723 C C . GLU A 1 92 ? -0.912 3.941 -36.521 1.00 95.50 92 GLU A C 1
ATOM 725 O O . GLU A 1 92 ? -0.142 2.980 -36.480 1.00 95.50 92 GLU A O 1
ATOM 730 N N . ALA A 1 93 ? -0.503 5.186 -36.258 1.00 95.94 93 ALA A N 1
ATOM 731 C CA . ALA A 1 93 ? 0.873 5.508 -35.886 1.00 95.94 93 ALA A CA 1
ATOM 732 C C . ALA A 1 93 ? 1.280 4.822 -34.573 1.00 95.94 93 ALA A C 1
ATOM 734 O O . ALA A 1 93 ? 2.342 4.202 -34.505 1.00 95.94 93 ALA A O 1
ATOM 735 N N . PHE A 1 94 ? 0.405 4.864 -33.566 1.00 95.06 94 PHE A N 1
ATOM 736 C CA . PHE A 1 94 ? 0.626 4.186 -32.293 1.00 95.06 94 PHE A CA 1
ATOM 737 C C . PHE A 1 94 ? 0.734 2.664 -32.460 1.00 95.06 94 PHE A C 1
ATOM 739 O O . PHE A 1 94 ? 1.641 2.040 -31.913 1.00 95.06 94 PHE A O 1
ATOM 746 N N . GLN A 1 95 ? -0.147 2.053 -33.257 1.00 96.00 95 GLN A N 1
ATOM 747 C CA . GLN A 1 95 ? -0.076 0.618 -33.549 1.00 96.00 95 GLN A CA 1
ATOM 748 C C . GLN A 1 95 ? 1.213 0.243 -34.285 1.00 96.00 95 GLN A C 1
ATOM 750 O O . GLN A 1 95 ? 1.812 -0.787 -33.983 1.00 96.00 95 GLN A O 1
ATOM 755 N N . ALA A 1 96 ? 1.669 1.074 -35.224 1.00 95.44 96 ALA A N 1
ATOM 756 C CA . ALA A 1 96 ? 2.926 0.850 -35.926 1.00 95.44 96 ALA A CA 1
ATOM 757 C C . ALA A 1 96 ? 4.137 0.934 -34.982 1.00 95.44 96 ALA A C 1
ATOM 759 O O . ALA A 1 96 ? 5.074 0.148 -35.117 1.00 95.44 96 ALA A O 1
ATOM 760 N N . GLU A 1 97 ? 4.121 1.855 -34.018 1.00 94.50 97 GLU A N 1
ATOM 761 C CA . GLU A 1 97 ? 5.154 1.964 -32.985 1.00 94.50 97 GLU A CA 1
ATOM 762 C C . GLU A 1 97 ? 5.147 0.748 -32.049 1.00 94.50 97 GLU A C 1
ATOM 764 O O . GLU A 1 97 ? 6.194 0.138 -31.831 1.00 94.50 97 GLU A O 1
ATOM 769 N N . GLN A 1 98 ? 3.968 0.319 -31.586 1.00 93.44 98 GLN A N 1
ATOM 770 C CA . GLN A 1 98 ? 3.828 -0.903 -30.789 1.00 93.44 98 GLN A CA 1
ATOM 771 C C . GLN A 1 98 ? 4.317 -2.142 -31.538 1.00 93.44 98 GLN A C 1
ATOM 773 O O . GLN A 1 98 ? 5.041 -2.947 -30.963 1.00 93.44 98 GLN A O 1
ATOM 778 N N . ALA A 1 99 ? 3.971 -2.289 -32.819 1.00 94.12 99 ALA A N 1
ATOM 779 C CA . ALA A 1 99 ? 4.416 -3.416 -33.633 1.00 94.12 99 ALA A CA 1
ATOM 780 C C . ALA A 1 99 ? 5.943 -3.444 -33.793 1.00 94.12 99 ALA A C 1
ATOM 782 O O . ALA A 1 99 ? 6.540 -4.518 -33.788 1.00 94.12 99 ALA A O 1
ATOM 783 N N . ARG A 1 100 ? 6.591 -2.275 -33.899 1.00 90.62 100 ARG A N 1
ATOM 784 C CA . ARG A 1 100 ? 8.060 -2.175 -33.912 1.00 90.62 100 ARG A CA 1
ATOM 785 C C . ARG A 1 100 ? 8.662 -2.585 -32.577 1.00 90.62 100 ARG A C 1
ATOM 787 O O . ARG A 1 100 ? 9.577 -3.396 -32.572 1.00 90.62 100 ARG A O 1
ATOM 794 N N . HIS A 1 101 ? 8.125 -2.069 -31.474 1.00 88.06 101 HIS A N 1
ATOM 795 C CA . HIS A 1 101 ? 8.586 -2.428 -30.135 1.00 88.06 101 HIS A CA 1
ATOM 796 C C . HIS A 1 101 ? 8.395 -3.925 -29.865 1.00 88.06 101 HIS A C 1
ATOM 798 O O . HIS A 1 101 ? 9.240 -4.568 -29.256 1.00 88.06 101 HIS A O 1
ATOM 804 N N . GLN A 1 102 ? 7.292 -4.507 -30.331 1.00 87.00 102 GLN A N 1
ATOM 805 C CA . GLN A 1 102 ? 7.047 -5.936 -30.202 1.00 87.00 102 GLN A CA 1
ATOM 806 C C . GLN A 1 102 ? 8.018 -6.754 -31.060 1.00 87.00 102 GLN A C 1
ATOM 808 O O . GLN A 1 102 ? 8.577 -7.721 -30.565 1.00 87.00 102 GLN A O 1
ATOM 813 N N . ALA A 1 103 ? 8.297 -6.332 -32.296 1.00 87.12 103 ALA A N 1
ATOM 814 C CA . ALA A 1 103 ? 9.300 -6.981 -33.138 1.00 87.12 103 ALA A CA 1
ATOM 815 C C . ALA A 1 103 ? 10.724 -6.889 -32.554 1.00 87.12 103 ALA A C 1
ATOM 817 O O . ALA A 1 103 ? 11.518 -7.802 -32.753 1.00 87.12 103 ALA A O 1
ATOM 818 N N . GLU A 1 104 ? 11.048 -5.807 -31.841 1.00 85.25 104 GLU A N 1
ATOM 819 C CA . GLU A 1 104 ? 12.312 -5.655 -31.110 1.00 85.25 104 GLU A CA 1
ATOM 820 C C . GLU A 1 104 ? 12.400 -6.634 -29.932 1.00 85.25 104 GLU A C 1
ATOM 822 O O . GLU A 1 104 ? 13.399 -7.335 -29.805 1.00 85.25 104 GLU A O 1
ATOM 827 N N . LEU A 1 105 ? 11.328 -6.761 -29.140 1.00 82.00 105 LEU A N 1
ATOM 828 C CA . LEU A 1 105 ? 11.239 -7.756 -28.064 1.00 82.00 105 LEU A CA 1
ATOM 829 C C . LEU A 1 105 ? 11.298 -9.198 -28.593 1.00 82.00 105 LEU A C 1
ATOM 831 O O . LEU A 1 105 ? 11.952 -10.040 -27.994 1.00 82.00 105 LEU A O 1
ATOM 835 N N . ASP A 1 106 ? 10.633 -9.485 -29.714 1.00 78.81 106 ASP A N 1
ATOM 836 C CA . ASP A 1 106 ? 10.635 -10.816 -30.332 1.00 78.81 106 ASP A CA 1
ATOM 837 C C . ASP A 1 106 ? 12.004 -11.162 -30.954 1.00 78.81 106 ASP A C 1
ATOM 839 O O . ASP A 1 106 ? 12.349 -12.338 -31.086 1.00 78.81 106 ASP A O 1
ATOM 843 N N . ALA A 1 107 ? 12.787 -10.153 -31.357 1.00 76.00 107 ALA A N 1
ATOM 844 C CA . ALA A 1 107 ? 14.150 -10.330 -31.858 1.00 76.00 107 ALA A CA 1
ATOM 845 C C . ALA A 1 107 ? 15.162 -10.578 -30.725 1.00 76.00 107 ALA A C 1
ATOM 847 O O . ALA A 1 107 ? 16.148 -11.293 -30.938 1.00 76.00 107 ALA A O 1
ATOM 848 N N . ASP A 1 108 ? 14.907 -10.031 -29.533 1.00 69.00 108 ASP A N 1
ATOM 849 C CA . ASP A 1 108 ? 15.702 -10.253 -28.325 1.00 69.00 108 ASP A CA 1
ATOM 850 C C . ASP A 1 108 ? 15.387 -11.630 -27.708 1.00 69.00 108 ASP A C 1
ATOM 852 O O . ASP A 1 108 ? 14.601 -11.804 -26.778 1.00 69.00 108 ASP A O 1
ATOM 856 N N . THR A 1 109 ? 15.971 -12.667 -28.308 1.00 62.81 109 THR A N 1
ATOM 857 C CA . THR A 1 109 ? 15.748 -14.078 -27.947 1.00 62.81 109 THR A CA 1
ATOM 858 C C . THR A 1 109 ? 16.654 -14.571 -26.814 1.00 62.81 109 THR A C 1
ATOM 860 O O . THR A 1 109 ? 16.604 -15.752 -26.457 1.00 62.81 109 THR A O 1
ATOM 863 N N . GLU A 1 110 ? 17.453 -13.693 -26.206 1.00 70.12 110 GLU A N 1
ATOM 864 C CA . GLU A 1 110 ? 18.381 -14.026 -25.124 1.00 70.12 110 GLU A CA 1
ATOM 865 C C . GLU A 1 110 ? 17.636 -14.095 -23.780 1.00 70.12 110 GLU A C 1
ATOM 867 O O . GLU A 1 110 ? 17.645 -13.184 -22.955 1.00 70.12 110 GLU A O 1
ATOM 872 N N . HIS A 1 111 ? 16.921 -15.204 -23.569 1.00 71.00 111 HIS A N 1
ATOM 873 C CA . HIS A 1 111 ? 16.242 -15.478 -22.306 1.00 71.00 111 HIS A CA 1
ATOM 874 C C . HIS A 1 111 ? 17.273 -15.694 -21.198 1.00 71.00 111 HIS A C 1
ATOM 876 O O . HIS A 1 111 ? 17.962 -16.715 -21.164 1.00 71.00 111 HIS A O 1
ATOM 882 N N . TYR A 1 112 ? 17.336 -14.746 -20.262 1.00 71.75 112 TYR A N 1
ATOM 883 C CA . TYR A 1 112 ? 17.966 -14.967 -18.968 1.00 71.75 112 TYR A CA 1
ATOM 884 C C . TYR A 1 112 ? 17.265 -16.147 -18.289 1.00 71.75 112 TYR A C 1
ATOM 886 O O . TYR A 1 112 ? 16.090 -16.046 -17.934 1.00 71.75 112 TYR A O 1
ATOM 894 N N . ASP A 1 113 ? 17.971 -17.266 -18.142 1.00 72.25 113 ASP A N 1
ATOM 895 C CA . ASP A 1 113 ? 17.505 -18.403 -17.355 1.00 72.25 113 ASP A CA 1
ATOM 896 C C . ASP A 1 113 ? 17.915 -18.122 -15.904 1.00 72.25 113 ASP A C 1
ATOM 898 O O . ASP A 1 113 ? 19.109 -18.206 -15.582 1.00 72.25 113 ASP A O 1
ATOM 902 N N . PRO A 1 114 ? 16.987 -17.661 -15.039 1.00 80.12 114 PRO A N 1
ATOM 903 C CA . PRO A 1 114 ? 17.354 -17.297 -13.688 1.00 80.12 114 PRO A CA 1
ATOM 904 C C . PRO A 1 114 ? 17.948 -18.527 -13.001 1.00 80.12 114 PRO A C 1
ATOM 906 O O . PRO A 1 114 ? 17.339 -19.601 -13.050 1.00 80.12 114 PRO A O 1
ATOM 909 N N . PRO A 1 115 ? 19.119 -18.395 -12.353 1.00 75.31 115 PRO A N 1
ATOM 910 C CA . PRO A 1 115 ? 19.683 -19.494 -11.589 1.00 75.31 115 PRO A CA 1
ATOM 911 C C . PRO A 1 115 ? 18.633 -19.989 -10.594 1.00 75.31 115 PRO A C 1
ATOM 913 O O . PRO A 1 115 ? 17.846 -19.192 -10.068 1.00 75.31 115 PRO A O 1
ATOM 916 N N . GLU A 1 116 ? 18.600 -21.304 -10.359 1.00 74.50 116 GLU A N 1
ATOM 917 C CA . GLU A 1 116 ? 17.612 -21.900 -9.460 1.00 74.50 116 GLU A CA 1
ATOM 918 C C . GLU A 1 116 ? 17.565 -21.108 -8.146 1.00 74.50 116 GLU A C 1
ATOM 920 O O . GLU A 1 116 ? 18.614 -20.865 -7.534 1.00 74.50 116 GLU A O 1
ATOM 925 N N . PRO A 1 117 ? 16.369 -20.654 -7.720 1.00 75.62 117 PRO A N 1
ATOM 926 C CA . PRO A 1 117 ? 16.272 -19.733 -6.609 1.00 75.62 117 PRO A CA 1
ATOM 927 C C . PRO A 1 117 ? 16.873 -20.392 -5.364 1.00 75.62 117 PRO A C 1
ATOM 929 O O . PRO A 1 117 ? 16.489 -21.520 -5.022 1.00 75.62 117 PRO A O 1
ATOM 932 N N . PRO A 1 118 ? 17.789 -19.710 -4.652 1.00 74.81 118 PRO A N 1
ATOM 933 C CA . PRO A 1 118 ? 18.329 -20.235 -3.411 1.00 74.81 118 PRO A CA 1
ATOM 934 C C . PRO A 1 118 ? 17.177 -20.547 -2.440 1.00 74.81 118 PRO A C 1
ATOM 936 O O . PRO A 1 118 ? 16.158 -19.845 -2.422 1.00 74.81 118 PRO A O 1
ATOM 939 N N . PRO A 1 119 ? 17.299 -21.603 -1.617 1.00 80.06 119 PRO A N 1
ATOM 940 C CA . PRO A 1 119 ? 16.217 -22.040 -0.747 1.00 80.06 119 PRO A CA 1
ATOM 941 C C . PRO A 1 119 ? 15.773 -20.908 0.186 1.00 80.06 119 PRO A C 1
ATOM 943 O O . PRO A 1 119 ? 16.567 -20.352 0.947 1.00 80.06 119 PRO A O 1
ATOM 946 N N . ILE A 1 120 ? 14.474 -20.591 0.148 1.00 71.88 120 ILE A N 1
ATOM 947 C CA . ILE A 1 120 ? 13.900 -19.475 0.906 1.00 71.88 120 ILE A CA 1
ATOM 948 C C . ILE A 1 120 ? 14.133 -19.699 2.412 1.00 71.88 120 ILE A C 1
ATOM 950 O O . ILE A 1 120 ? 13.768 -20.755 2.951 1.00 71.88 120 ILE A O 1
ATOM 954 N N . PRO A 1 121 ? 14.689 -18.711 3.139 1.00 74.25 121 PRO A N 1
ATOM 955 C CA . PRO A 1 121 ? 14.933 -18.845 4.564 1.00 74.25 121 PRO A CA 1
ATOM 956 C C . PRO A 1 121 ? 13.612 -19.013 5.320 1.00 74.25 121 PRO A C 1
ATOM 958 O O . PRO A 1 121 ? 12.729 -18.153 5.289 1.00 74.25 121 PRO A O 1
ATOM 961 N N . ARG A 1 122 ? 13.495 -20.118 6.064 1.00 78.12 122 ARG A N 1
ATOM 962 C CA . ARG A 1 122 ? 12.324 -20.392 6.906 1.00 78.12 122 ARG A CA 1
ATOM 963 C C . ARG A 1 122 ? 12.126 -19.281 7.952 1.00 78.12 122 ARG A C 1
ATOM 965 O O . ARG A 1 122 ? 13.108 -18.797 8.528 1.00 78.12 122 ARG A O 1
ATOM 972 N N . PRO A 1 123 ? 10.874 -18.885 8.256 1.00 70.94 123 PRO A N 1
ATOM 973 C CA . PRO A 1 123 ? 10.603 -17.881 9.277 1.00 70.94 123 PRO A CA 1
ATOM 974 C C . PRO A 1 123 ? 11.176 -18.325 10.630 1.00 70.94 123 PRO A C 1
ATOM 976 O O . PRO A 1 123 ? 10.871 -19.402 11.144 1.00 70.94 123 PRO A O 1
ATOM 979 N N . LYS A 1 124 ? 12.038 -17.485 11.215 1.00 77.38 124 LYS A N 1
ATOM 980 C CA . LYS A 1 124 ? 12.652 -17.740 12.526 1.00 77.38 124 LYS A CA 1
ATOM 981 C C . LYS A 1 124 ? 11.563 -17.744 13.609 1.00 77.38 124 LYS A C 1
ATOM 983 O O . LYS A 1 124 ? 10.617 -16.960 13.536 1.00 77.38 124 LYS A O 1
ATOM 988 N N . ARG A 1 125 ? 11.744 -18.542 14.673 1.00 84.44 125 ARG A N 1
ATOM 989 C CA . ARG A 1 125 ? 10.811 -18.632 15.826 1.00 84.44 125 ARG A CA 1
ATOM 990 C C . ARG A 1 125 ? 10.409 -17.263 16.390 1.00 84.44 125 ARG A C 1
ATOM 992 O O . ARG A 1 125 ? 9.275 -17.077 16.809 1.00 84.44 125 ARG A O 1
ATOM 999 N N . ARG A 1 126 ? 11.323 -16.288 16.345 1.00 82.44 126 ARG A N 1
ATOM 1000 C CA . ARG A 1 126 ? 11.079 -14.906 16.776 1.00 82.44 126 ARG A CA 1
ATOM 1001 C C . ARG A 1 126 ? 10.006 -14.199 15.941 1.00 82.44 126 ARG A C 1
ATOM 1003 O O . ARG A 1 126 ? 9.168 -13.526 16.516 1.00 82.44 126 ARG A O 1
ATOM 1010 N N . THR A 1 127 ? 9.996 -14.379 14.619 1.00 82.88 127 THR A N 1
ATOM 1011 C CA . THR A 1 127 ? 8.956 -13.815 13.739 1.00 82.88 127 THR A CA 1
ATOM 1012 C C . THR A 1 127 ? 7.594 -14.429 14.044 1.00 82.88 127 THR A C 1
ATOM 1014 O O . THR A 1 127 ? 6.605 -13.708 14.112 1.00 82.88 127 THR A O 1
ATOM 1017 N N . VAL A 1 128 ? 7.554 -15.741 14.294 1.00 88.06 128 VAL A N 1
ATOM 1018 C CA . VAL A 1 128 ? 6.323 -16.436 14.698 1.00 88.06 128 VAL A CA 1
ATOM 1019 C C . VAL A 1 128 ? 5.812 -15.894 16.033 1.00 88.06 128 VAL A C 1
ATOM 1021 O O . VAL A 1 128 ? 4.631 -15.594 16.150 1.00 88.06 128 VAL A O 1
ATOM 1024 N N . LEU A 1 129 ? 6.698 -15.696 17.015 1.00 90.19 129 LEU A N 1
ATOM 1025 C CA . LEU A 1 129 ? 6.327 -15.119 18.307 1.00 90.19 129 LEU A CA 1
ATOM 1026 C C . LEU A 1 129 ? 5.757 -13.701 18.160 1.00 90.19 129 LEU A C 1
ATOM 1028 O O . LEU A 1 129 ? 4.719 -13.410 18.745 1.00 90.19 129 LEU A O 1
ATOM 1032 N N . SER A 1 130 ? 6.396 -12.842 17.359 1.00 84.88 130 SER A N 1
ATOM 1033 C CA . SER A 1 130 ? 5.893 -11.489 17.089 1.00 84.88 130 SER A CA 1
ATOM 1034 C C . SER A 1 130 ? 4.506 -11.513 16.449 1.00 84.88 130 SER A C 1
ATOM 1036 O O . SER A 1 130 ? 3.625 -10.769 16.872 1.00 84.88 130 SER A O 1
ATOM 1038 N N . ALA A 1 131 ? 4.305 -12.384 15.455 1.00 88.75 131 ALA A N 1
ATOM 1039 C CA . ALA A 1 131 ? 3.022 -12.539 14.782 1.00 88.75 131 ALA A CA 1
ATOM 1040 C C . ALA A 1 131 ? 1.934 -13.006 15.758 1.00 88.75 131 ALA A C 1
ATOM 1042 O O . ALA A 1 131 ? 0.872 -12.398 15.816 1.00 88.75 131 ALA A O 1
ATOM 1043 N N . LEU A 1 132 ? 2.225 -14.014 16.588 1.00 92.75 132 LEU A N 1
ATOM 1044 C CA . LEU A 1 132 ? 1.299 -14.499 17.613 1.00 92.75 132 LEU A CA 1
ATOM 1045 C C . LEU A 1 132 ? 0.931 -13.411 18.623 1.00 92.75 132 LEU A C 1
ATOM 1047 O O . LEU A 1 132 ? -0.241 -13.279 18.962 1.00 92.75 132 LEU A O 1
ATOM 1051 N N . LEU A 1 133 ? 1.903 -12.615 19.077 1.00 91.38 133 LEU A N 1
ATOM 1052 C CA . LEU A 1 133 ? 1.652 -11.518 20.014 1.00 91.38 133 LEU A CA 1
ATOM 1053 C C . LEU A 1 133 ? 0.727 -10.456 19.400 1.00 91.38 133 LEU A C 1
ATOM 1055 O O . LEU A 1 133 ? -0.198 -9.980 20.052 1.00 91.38 133 LEU A O 1
ATOM 1059 N N . MET A 1 134 ? 0.961 -10.126 18.127 1.00 90.56 134 MET A N 1
ATOM 1060 C CA . MET A 1 134 ? 0.158 -9.168 17.371 1.00 90.56 134 MET A CA 1
ATOM 1061 C C . MET A 1 134 ? -1.274 -9.676 17.184 1.00 90.56 134 MET A C 1
ATOM 1063 O O . MET A 1 134 ? -2.228 -8.964 17.490 1.00 90.56 134 MET A O 1
ATOM 1067 N N . THR A 1 135 ? -1.433 -10.928 16.747 1.00 93.88 135 THR A N 1
ATOM 1068 C CA . THR A 1 135 ? -2.744 -11.570 16.607 1.00 93.88 135 THR A CA 1
ATOM 1069 C C . THR A 1 135 ? -3.474 -11.627 17.946 1.00 93.88 135 THR A C 1
ATOM 1071 O O . THR A 1 135 ? -4.652 -11.289 18.004 1.00 93.88 135 THR A O 1
ATOM 1074 N N . LEU A 1 136 ? -2.782 -11.981 19.032 1.00 92.38 136 LEU A N 1
ATOM 1075 C CA . LEU A 1 136 ? -3.359 -12.018 20.374 1.00 92.38 136 LEU A CA 1
ATOM 1076 C C . LEU A 1 136 ? -3.853 -10.634 20.820 1.00 92.38 136 LEU A C 1
ATOM 1078 O O . LEU A 1 136 ? -4.974 -10.524 21.312 1.00 92.38 136 LEU A O 1
ATOM 1082 N N . GLY A 1 137 ? -3.063 -9.578 20.601 1.00 87.50 137 GLY A N 1
ATOM 1083 C CA . GLY A 1 137 ? -3.466 -8.203 20.905 1.00 87.50 137 GLY A CA 1
ATOM 1084 C C . GLY A 1 137 ? -4.731 -7.777 20.152 1.00 87.50 137 GLY A C 1
ATOM 1085 O O . GLY A 1 137 ? -5.643 -7.215 20.757 1.00 87.50 137 GLY A O 1
ATOM 1086 N N . ILE A 1 138 ? -4.835 -8.118 18.861 1.00 91.81 138 ILE A N 1
ATOM 1087 C CA . ILE A 1 138 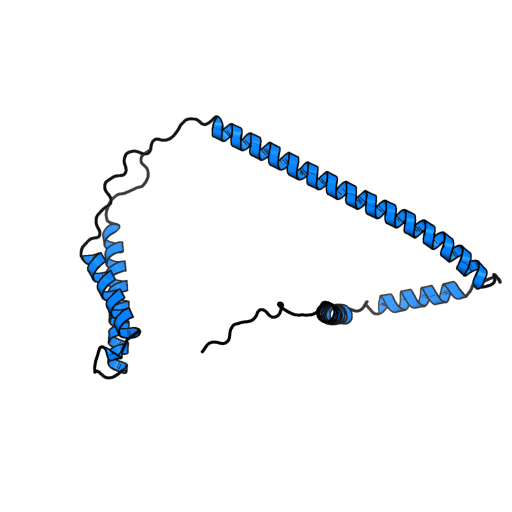? -6.032 -7.844 18.046 1.00 91.81 138 ILE A CA 1
ATOM 1088 C C . ILE A 1 138 ? -7.242 -8.623 18.571 1.00 91.81 138 ILE A C 1
ATOM 1090 O O . ILE A 1 138 ? -8.313 -8.043 18.734 1.00 91.81 138 ILE A O 1
ATOM 1094 N N . VAL A 1 139 ? -7.087 -9.917 18.864 1.00 92.56 139 VAL A N 1
ATOM 1095 C CA . VAL A 1 139 ? -8.183 -10.766 19.367 1.00 92.56 139 VAL A CA 1
ATOM 1096 C C . VAL A 1 139 ? -8.735 -10.223 20.684 1.00 92.56 139 VAL A C 1
ATOM 1098 O O . VAL A 1 139 ? -9.949 -10.105 20.830 1.00 92.56 139 VAL A O 1
ATOM 1101 N N . ILE A 1 140 ? -7.856 -9.833 21.610 1.00 88.00 140 ILE A N 1
ATOM 1102 C CA . ILE A 1 140 ? -8.248 -9.229 22.890 1.00 88.00 140 ILE A CA 1
ATOM 1103 C C . ILE A 1 140 ? -9.007 -7.911 22.670 1.00 88.00 140 ILE A C 1
ATOM 1105 O O . ILE A 1 140 ? -9.975 -7.630 23.373 1.00 88.00 140 ILE A O 1
ATOM 1109 N N . MET A 1 141 ? -8.602 -7.114 21.680 1.00 85.62 141 MET A N 1
ATOM 1110 C CA . MET A 1 141 ? -9.213 -5.817 21.387 1.00 85.62 141 MET A CA 1
ATOM 1111 C C . MET A 1 141 ? -10.581 -5.938 20.695 1.00 85.62 141 MET A C 1
ATOM 1113 O O . MET A 1 141 ? -11.485 -5.160 20.991 1.00 85.62 141 MET A O 1
ATOM 1117 N N . VAL A 1 142 ? -10.756 -6.918 19.802 1.00 88.44 142 VAL A N 1
ATOM 1118 C CA . VAL A 1 142 ? -12.048 -7.207 19.150 1.00 88.44 142 VAL A CA 1
ATOM 1119 C C . VAL A 1 142 ? -13.021 -7.856 20.132 1.00 88.44 142 VAL A C 1
ATOM 1121 O O . VAL A 1 142 ? -14.224 -7.597 20.084 1.00 88.44 142 VAL A O 1
ATOM 1124 N N . TRP A 1 143 ? -12.501 -8.683 21.038 1.00 88.94 143 TRP A N 1
ATOM 1125 C CA . TRP A 1 143 ? -13.297 -9.488 21.952 1.00 88.94 143 TRP A CA 1
ATOM 1126 C C . TRP A 1 143 ? -12.846 -9.298 23.408 1.00 88.94 143 TRP A C 1
ATO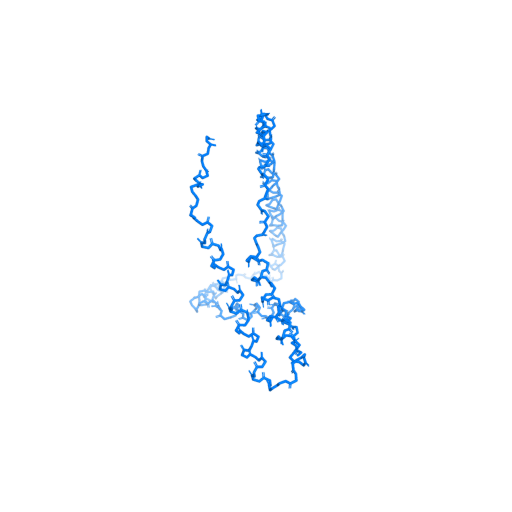M 1128 O O . TRP A 1 143 ? -12.284 -10.205 24.028 1.00 88.94 143 TRP A O 1
ATOM 1138 N N . PRO A 1 144 ? -13.142 -8.130 24.007 1.00 78.88 144 PRO A N 1
ATOM 1139 C CA . PRO A 1 144 ? -12.697 -7.826 25.364 1.00 78.88 144 PRO A CA 1
ATOM 1140 C C . PRO A 1 144 ? -13.322 -8.746 26.424 1.00 78.88 144 PRO A C 1
ATOM 1142 O O . PRO A 1 144 ? -12.754 -8.925 27.495 1.00 78.88 144 PRO A O 1
ATOM 1145 N N . GLY A 1 145 ? -14.459 -9.381 26.112 1.00 81.75 145 GLY A N 1
ATOM 1146 C CA . GLY A 1 145 ? -15.148 -10.325 26.996 1.00 81.75 145 GLY A CA 1
ATOM 1147 C C . GLY A 1 145 ? -14.430 -11.663 27.220 1.00 81.75 145 GLY A C 1
ATOM 1148 O O . GLY A 1 145 ? -14.875 -12.433 28.066 1.00 81.75 145 GLY A O 1
ATOM 1149 N N . LEU A 1 146 ? -13.332 -11.954 26.507 1.00 76.94 146 LEU A N 1
ATOM 1150 C CA . LEU A 1 146 ? -12.495 -13.135 26.785 1.00 76.94 146 LEU A CA 1
ATOM 1151 C C . LEU A 1 146 ? -11.780 -13.037 28.138 1.00 76.94 146 LEU A C 1
ATOM 1153 O O . LEU A 1 146 ? -11.451 -14.058 28.739 1.00 76.94 146 LEU A O 1
ATOM 1157 N N . LEU A 1 147 ? -11.531 -11.817 28.611 1.00 78.38 147 LEU A N 1
ATOM 1158 C CA . LEU A 1 147 ? -10.928 -11.558 29.907 1.00 78.38 147 LEU A CA 1
ATOM 1159 C C . LEU A 1 147 ? -12.016 -10.989 30.822 1.00 78.38 147 LEU A C 1
ATOM 1161 O O . LEU A 1 147 ? -12.528 -9.903 30.579 1.00 78.38 147 LEU A O 1
ATOM 1165 N N . SER A 1 148 ? -12.364 -11.695 31.901 1.00 79.56 148 SER A N 1
ATOM 1166 C CA . SER A 1 148 ? -13.294 -11.201 32.936 1.00 79.56 148 SER A CA 1
ATOM 1167 C C . SER A 1 148 ? -12.640 -10.151 33.850 1.00 79.56 148 SER A C 1
ATOM 1169 O O . SER A 1 148 ? -12.722 -10.232 35.073 1.00 79.56 148 SER A O 1
ATOM 1171 N N . VAL A 1 149 ? -11.933 -9.190 33.258 1.00 85.25 149 VAL A N 1
ATOM 1172 C CA . VAL A 1 149 ? -11.224 -8.102 33.945 1.00 85.25 149 VAL A CA 1
ATOM 1173 C C . VAL A 1 149 ? -11.820 -6.753 33.548 1.00 85.25 149 VAL A C 1
ATOM 1175 O O . VAL A 1 149 ? -12.620 -6.662 32.618 1.00 85.25 149 VAL A O 1
ATOM 1178 N N . ALA A 1 150 ? -11.441 -5.693 34.267 1.00 86.06 150 ALA A N 1
ATOM 1179 C CA . ALA A 1 150 ? -11.922 -4.346 33.984 1.00 86.06 150 ALA A CA 1
ATOM 1180 C C . ALA A 1 150 ? -11.601 -3.934 32.527 1.00 86.06 150 ALA A C 1
ATOM 1182 O O . ALA A 1 150 ? -10.478 -4.177 32.070 1.00 86.06 150 ALA A O 1
ATOM 1183 N N . PRO A 1 151 ? -12.532 -3.278 31.806 1.00 83.62 151 PRO A N 1
ATOM 1184 C CA . PRO A 1 151 ? -12.344 -2.901 30.399 1.00 83.62 151 PRO A CA 1
ATOM 1185 C C . PRO A 1 151 ? -11.072 -2.083 30.137 1.00 83.62 151 PRO A C 1
ATOM 1187 O O . PRO A 1 151 ? -10.413 -2.250 29.113 1.00 83.62 151 PRO A O 1
ATOM 1190 N N . GLU A 1 152 ? -10.689 -1.236 31.092 1.00 88.50 152 GLU A N 1
ATOM 1191 C CA . GLU A 1 152 ? -9.474 -0.415 31.044 1.00 88.50 152 GLU A CA 1
ATOM 1192 C C . GLU A 1 152 ? -8.202 -1.276 31.001 1.00 88.50 152 GLU A C 1
ATOM 1194 O O . GLU A 1 152 ? -7.281 -1.005 30.231 1.00 88.50 152 GLU A O 1
ATOM 1199 N N . VAL A 1 153 ? -8.171 -2.364 31.777 1.00 89.12 153 VAL A N 1
ATOM 1200 C CA . VAL A 1 153 ? -7.038 -3.298 31.831 1.00 89.12 153 VAL A CA 1
ATOM 1201 C C . VAL A 1 153 ? -6.922 -4.076 30.524 1.00 89.12 153 VAL A C 1
ATOM 1203 O O . VAL A 1 153 ? -5.815 -4.252 30.014 1.00 89.12 153 VAL A O 1
ATOM 1206 N N . VAL A 1 154 ? -8.053 -4.493 29.946 1.00 86.88 154 VAL A N 1
ATOM 1207 C CA . VAL A 1 154 ? -8.093 -5.166 28.638 1.00 86.88 154 VAL A CA 1
ATOM 1208 C C . VAL A 1 154 ? -7.510 -4.273 27.547 1.00 86.88 154 VAL A C 1
ATOM 1210 O O . VAL A 1 154 ? -6.731 -4.741 26.717 1.00 86.88 154 VAL A O 1
ATOM 1213 N N . LEU A 1 155 ? -7.837 -2.980 27.572 1.00 89.38 155 LEU A N 1
ATOM 1214 C CA . LEU A 1 155 ? -7.356 -2.017 26.587 1.00 89.38 155 LEU A CA 1
ATOM 1215 C C . LEU A 1 155 ? -5.839 -1.804 26.694 1.00 89.38 155 LEU A C 1
ATOM 1217 O O . LEU A 1 155 ? -5.143 -1.836 25.679 1.00 89.38 155 LEU A O 1
ATOM 1221 N N . ILE A 1 156 ? -5.309 -1.662 27.914 1.00 92.56 156 ILE A N 1
ATOM 1222 C CA . ILE A 1 156 ? -3.861 -1.538 28.150 1.00 92.56 156 ILE A CA 1
ATOM 1223 C C . ILE A 1 156 ? -3.125 -2.813 27.707 1.00 92.56 156 ILE A C 1
ATOM 1225 O O . ILE A 1 156 ? -2.080 -2.734 27.056 1.00 92.56 156 ILE A O 1
ATOM 1229 N N . LEU A 1 157 ? -3.671 -3.996 28.007 1.00 90.44 157 LEU A N 1
ATOM 1230 C CA . LEU A 1 157 ? -3.109 -5.283 27.582 1.00 90.44 157 LEU A CA 1
ATOM 1231 C C . LEU A 1 157 ? -3.129 -5.455 26.061 1.00 90.44 157 LEU A C 1
ATOM 1233 O O . LEU A 1 157 ? -2.112 -5.822 25.478 1.00 90.44 157 LEU A O 1
ATOM 1237 N N . GLY A 1 158 ? -4.252 -5.157 25.408 1.00 87.19 158 GLY A N 1
ATOM 1238 C CA . GLY A 1 158 ? -4.375 -5.255 23.954 1.00 87.19 158 GLY A CA 1
ATOM 1239 C C . GLY A 1 158 ? -3.398 -4.319 23.242 1.00 87.19 158 GLY A C 1
ATOM 1240 O O . GLY A 1 158 ? -2.666 -4.745 22.346 1.00 87.19 158 GLY A O 1
ATOM 1241 N N . LEU A 1 159 ? -3.312 -3.065 23.697 1.00 91.81 159 LEU A N 1
ATOM 1242 C CA . LEU A 1 159 ? -2.404 -2.073 23.126 1.00 91.81 159 LEU A CA 1
ATOM 1243 C C . LEU A 1 159 ? -0.929 -2.421 23.369 1.00 91.81 159 LEU A C 1
ATOM 1245 O O . LEU A 1 159 ? -0.114 -2.306 22.455 1.00 91.81 159 LEU A O 1
ATOM 1249 N N . SER A 1 160 ? -0.572 -2.880 24.571 1.00 93.38 160 SER A N 1
ATOM 1250 C CA . SER A 1 160 ? 0.803 -3.297 24.883 1.00 93.38 160 SER A CA 1
ATOM 1251 C C . SER A 1 160 ? 1.223 -4.560 24.129 1.00 93.38 160 SER A C 1
ATOM 1253 O O . SER A 1 160 ? 2.360 -4.629 23.665 1.00 93.38 160 SER A O 1
ATOM 1255 N N . ALA A 1 161 ? 0.318 -5.522 23.929 1.00 90.25 161 ALA A N 1
ATOM 1256 C CA . ALA A 1 161 ? 0.567 -6.702 23.103 1.00 90.25 161 ALA A CA 1
ATOM 1257 C C . ALA A 1 161 ? 0.774 -6.328 21.626 1.00 90.25 161 ALA A C 1
ATOM 1259 O O . ALA A 1 161 ? 1.711 -6.815 20.993 1.00 90.25 161 ALA A O 1
ATOM 1260 N N . LEU A 1 162 ? -0.035 -5.409 21.091 1.00 90.69 162 LEU A N 1
ATOM 1261 C CA . LEU A 1 162 ? 0.144 -4.862 19.743 1.00 90.69 162 LEU A CA 1
ATOM 1262 C C . LEU A 1 162 ? 1.493 -4.146 19.593 1.00 90.69 162 LEU A C 1
ATOM 1264 O O . LEU A 1 162 ? 2.281 -4.481 18.706 1.00 90.69 162 LEU A O 1
ATOM 1268 N N . ALA A 1 163 ? 1.790 -3.203 20.489 1.00 92.56 163 ALA A N 1
ATOM 1269 C CA . ALA A 1 163 ? 3.037 -2.444 20.470 1.00 92.56 163 ALA A CA 1
ATOM 1270 C C . ALA A 1 163 ? 4.263 -3.354 20.648 1.00 92.56 163 ALA A C 1
ATOM 1272 O O . ALA A 1 163 ? 5.251 -3.218 19.925 1.00 92.56 163 ALA A O 1
ATOM 1273 N N . GLY A 1 164 ? 4.189 -4.322 21.564 1.00 90.88 164 GLY A N 1
ATOM 1274 C CA . GLY A 1 164 ? 5.238 -5.310 21.801 1.00 90.88 164 GLY A CA 1
ATOM 1275 C C . GLY A 1 164 ? 5.462 -6.237 20.605 1.00 90.88 164 GLY A C 1
ATOM 1276 O O . GLY A 1 164 ? 6.609 -6.492 20.238 1.00 90.88 164 GLY A O 1
ATOM 1277 N N . GLY A 1 165 ? 4.391 -6.698 19.952 1.00 87.50 165 GLY A N 1
ATOM 1278 C CA . GLY A 1 165 ? 4.464 -7.561 18.771 1.00 87.50 165 GLY A CA 1
ATOM 1279 C C . GLY A 1 165 ? 5.115 -6.838 17.597 1.00 87.50 165 GLY A C 1
ATOM 1280 O O . GLY A 1 165 ? 6.051 -7.355 16.978 1.00 87.50 165 GLY A O 1
ATOM 1281 N N . PHE A 1 166 ? 4.698 -5.593 17.365 1.00 89.38 166 PHE A N 1
ATOM 1282 C CA . PHE A 1 166 ? 5.277 -4.725 16.348 1.00 89.38 166 PHE A CA 1
ATOM 1283 C C . PHE A 1 166 ? 6.755 -4.408 16.627 1.00 89.38 166 PHE A C 1
ATOM 1285 O O . PHE A 1 166 ? 7.608 -4.578 15.753 1.00 89.38 166 PHE A O 1
ATOM 1292 N N . ALA A 1 167 ? 7.097 -4.037 17.864 1.00 88.75 167 ALA A N 1
ATOM 1293 C CA . ALA A 1 167 ? 8.478 -3.772 18.264 1.00 88.75 167 ALA A CA 1
ATOM 1294 C C . ALA A 1 167 ? 9.377 -5.009 18.096 1.00 88.75 167 ALA A C 1
ATOM 1296 O O . ALA A 1 167 ? 10.488 -4.908 17.569 1.00 88.75 167 ALA A O 1
ATOM 1297 N N . LEU A 1 168 ? 8.896 -6.198 18.480 1.00 86.81 168 LEU A N 1
ATOM 1298 C CA . LEU A 1 168 ? 9.622 -7.455 18.287 1.00 86.81 168 LEU A CA 1
ATOM 1299 C C . LEU A 1 168 ? 9.812 -7.795 16.805 1.00 86.81 168 LEU A C 1
ATOM 1301 O O . LEU A 1 168 ? 10.868 -8.316 16.437 1.00 86.81 168 LEU A O 1
ATOM 1305 N N . MET A 1 169 ? 8.820 -7.513 15.955 1.00 84.06 169 MET A N 1
ATOM 1306 C CA . MET A 1 169 ? 8.923 -7.680 14.504 1.00 84.06 169 MET A CA 1
ATOM 1307 C C . MET A 1 169 ? 10.010 -6.767 13.922 1.00 84.06 169 MET A C 1
ATOM 1309 O O . MET A 1 169 ? 10.920 -7.265 13.258 1.00 84.06 169 MET A O 1
ATOM 1313 N N . ILE A 1 170 ? 9.992 -5.471 14.249 1.00 85.19 170 ILE A N 1
ATOM 1314 C CA . ILE A 1 170 ? 11.019 -4.508 13.810 1.00 85.19 170 ILE A CA 1
ATOM 1315 C C . ILE A 1 170 ? 12.409 -4.919 14.299 1.00 85.19 170 ILE A C 1
ATOM 1317 O O . ILE A 1 170 ? 13.370 -4.912 13.528 1.00 85.19 170 ILE A O 1
ATOM 1321 N N . ALA A 1 171 ? 12.531 -5.326 15.563 1.00 84.50 171 ALA A N 1
ATOM 1322 C CA . ALA A 1 171 ? 13.800 -5.795 16.108 1.00 84.50 171 ALA A CA 1
ATOM 1323 C C . ALA A 1 171 ? 14.322 -7.038 15.363 1.00 84.50 171 ALA A C 1
ATOM 1325 O O . ALA A 1 171 ? 15.531 -7.206 15.205 1.00 84.50 171 ALA A O 1
ATOM 1326 N N . GLY A 1 172 ? 13.421 -7.891 14.866 1.00 76.56 172 GLY A N 1
ATOM 1327 C CA . GLY A 1 172 ? 13.759 -9.020 14.004 1.00 76.56 172 GLY A CA 1
ATOM 1328 C C . GLY A 1 172 ? 14.274 -8.608 12.621 1.00 76.56 172 GLY A C 1
ATOM 1329 O O . GLY A 1 172 ? 15.174 -9.269 12.107 1.00 76.56 172 GLY A O 1
ATOM 1330 N N . LEU A 1 173 ? 13.746 -7.527 12.034 1.00 75.62 173 LEU A N 1
ATOM 1331 C CA . LEU A 1 173 ? 14.239 -6.973 10.766 1.00 75.62 173 LEU A CA 1
ATOM 1332 C C . LEU A 1 173 ? 15.617 -6.327 10.935 1.00 75.62 173 LEU A C 1
ATOM 1334 O O . LEU A 1 173 ? 16.492 -6.520 10.096 1.00 75.62 173 LEU A O 1
ATOM 1338 N N . ARG A 1 174 ? 15.834 -5.596 12.035 1.00 68.81 174 ARG A N 1
ATOM 1339 C CA . ARG A 1 174 ? 17.105 -4.904 12.286 1.00 68.81 174 ARG A CA 1
ATOM 1340 C C . ARG A 1 174 ? 18.284 -5.874 12.382 1.00 68.81 174 ARG A C 1
ATOM 1342 O O . ARG A 1 174 ? 19.341 -5.577 11.854 1.00 68.81 174 ARG A O 1
ATOM 1349 N N . HIS A 1 175 ? 18.072 -7.050 12.968 1.00 61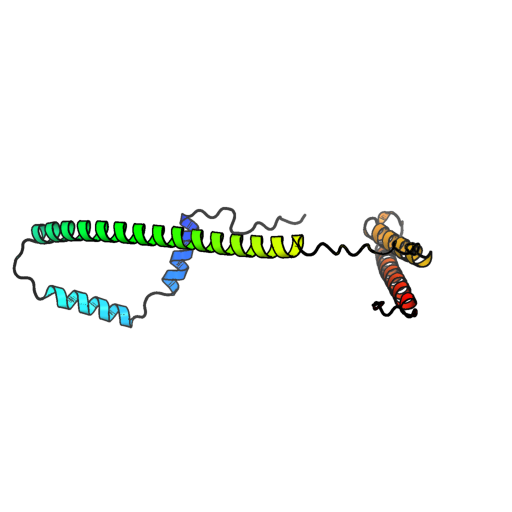.75 175 HIS A N 1
ATOM 1350 C CA . HIS A 1 175 ? 19.098 -8.088 13.111 1.00 61.75 175 HIS A CA 1
ATOM 1351 C C . HIS A 1 175 ? 19.377 -8.886 11.819 1.00 61.75 175 HIS A C 1
ATOM 1353 O O . HIS A 1 175 ? 20.197 -9.798 11.827 1.00 61.75 175 HIS A O 1
ATOM 1359 N N . ARG A 1 176 ? 18.654 -8.619 10.718 1.00 59.53 176 ARG A N 1
ATOM 1360 C CA . ARG A 1 176 ? 18.932 -9.218 9.398 1.00 59.53 176 ARG A CA 1
ATOM 1361 C C . ARG A 1 176 ? 19.834 -8.352 8.516 1.00 59.53 176 ARG A C 1
ATOM 1363 O O . ARG A 1 176 ? 20.238 -8.836 7.471 1.00 59.53 176 ARG A O 1
ATOM 1370 N N . ARG A 1 177 ? 20.144 -7.111 8.910 1.00 59.06 177 ARG A N 1
ATOM 1371 C CA . ARG A 1 177 ? 20.988 -6.192 8.120 1.00 59.06 177 ARG A CA 1
ATOM 1372 C C . ARG A 1 177 ? 22.493 -6.417 8.301 1.00 59.06 177 ARG A C 1
ATOM 1374 O O . ARG A 1 177 ? 23.279 -5.668 7.739 1.00 59.06 177 ARG A O 1
ATOM 1381 N N . ASP A 1 178 ? 22.883 -7.442 9.054 1.00 58.38 178 ASP A N 1
ATOM 1382 C CA . ASP A 1 178 ? 24.279 -7.689 9.427 1.00 58.38 178 ASP A CA 1
ATOM 1383 C C . ASP A 1 178 ? 24.979 -8.690 8.474 1.00 58.38 178 ASP A C 1
ATOM 1385 O O . ASP A 1 178 ? 26.042 -9.212 8.797 1.00 58.38 178 ASP A O 1
ATOM 1389 N N . GLY A 1 179 ? 24.384 -8.989 7.312 1.00 56.47 179 GLY A N 1
ATOM 1390 C CA . GLY A 1 179 ? 24.973 -9.832 6.269 1.00 56.47 179 GLY A CA 1
ATOM 1391 C C . GLY A 1 179 ? 25.262 -9.012 5.017 1.00 56.47 179 GLY A C 1
ATOM 1392 O O . GLY A 1 179 ? 24.342 -8.418 4.468 1.00 56.47 179 GLY A O 1
ATOM 1393 N N . TRP A 1 180 ? 26.532 -8.982 4.609 1.00 56.66 180 TRP A N 1
ATOM 1394 C CA . TRP A 1 180 ? 26.988 -8.617 3.265 1.00 56.66 180 TRP A CA 1
ATOM 1395 C C . TRP A 1 180 ? 26.092 -9.297 2.215 1.00 56.66 180 TRP A C 1
ATOM 1397 O O . TRP A 1 180 ? 26.177 -10.507 2.025 1.00 56.66 180 TRP A O 1
ATOM 1407 N N . ASP A 1 181 ? 25.209 -8.526 1.598 1.00 62.69 181 ASP A N 1
ATOM 1408 C CA . ASP A 1 181 ? 24.400 -8.908 0.441 1.00 62.69 181 ASP A CA 1
ATOM 1409 C C . ASP A 1 181 ? 24.268 -7.638 -0.406 1.00 62.69 181 ASP A C 1
ATOM 1411 O O . ASP A 1 181 ? 23.242 -6.954 -0.421 1.00 62.69 181 ASP A O 1
ATOM 1415 N N . ASP A 1 182 ? 25.404 -7.228 -0.980 1.00 61.16 182 ASP A N 1
ATOM 1416 C CA . ASP A 1 182 ? 25.420 -6.259 -2.068 1.00 61.16 182 ASP A CA 1
ATOM 1417 C C . ASP A 1 182 ? 24.818 -6.993 -3.264 1.00 61.16 182 ASP A C 1
ATOM 1419 O O . ASP A 1 182 ? 25.457 -7.872 -3.834 1.00 61.16 182 ASP A O 1
ATOM 1423 N N . GLY A 1 183 ? 23.562 -6.677 -3.589 1.00 55.16 183 GLY A N 1
ATOM 1424 C CA . GLY A 1 183 ? 22.786 -7.267 -4.685 1.00 55.16 183 GLY A CA 1
ATOM 1425 C C . GLY A 1 183 ? 23.323 -6.928 -6.079 1.00 55.16 183 GLY A C 1
ATOM 1426 O O . GLY A 1 183 ? 22.578 -6.443 -6.925 1.00 55.16 183 GLY A O 1
ATOM 1427 N N . ALA A 1 184 ? 24.612 -7.154 -6.302 1.00 47.69 184 ALA A N 1
ATOM 1428 C CA . ALA A 1 184 ? 25.310 -7.006 -7.561 1.00 47.69 184 ALA A CA 1
ATOM 1429 C C . ALA A 1 184 ? 26.274 -8.189 -7.722 1.00 47.69 184 ALA A C 1
ATOM 1431 O O . ALA A 1 184 ? 27.446 -8.118 -7.354 1.00 47.69 184 ALA A O 1
ATOM 1432 N N . GLU A 1 185 ? 25.765 -9.278 -8.293 1.00 59.44 185 GLU A N 1
ATOM 1433 C CA . GLU A 1 185 ? 26.598 -10.259 -8.978 1.00 59.44 185 GLU A CA 1
ATOM 1434 C C . GLU A 1 185 ? 26.263 -10.149 -10.473 1.00 59.44 185 GLU A C 1
ATOM 1436 O O . GLU A 1 185 ? 25.182 -10.550 -10.891 1.00 59.44 185 GLU A O 1
ATOM 1441 N N . VAL A 1 186 ? 27.210 -9.514 -11.183 1.00 47.72 186 VAL A N 1
ATOM 1442 C CA . VAL A 1 186 ? 27.378 -9.251 -12.634 1.00 47.72 186 VAL A CA 1
ATOM 1443 C C . VAL A 1 186 ? 26.248 -8.579 -13.420 1.00 47.72 186 VAL A C 1
ATOM 1445 O O . VAL A 1 186 ? 25.185 -9.184 -13.653 1.00 47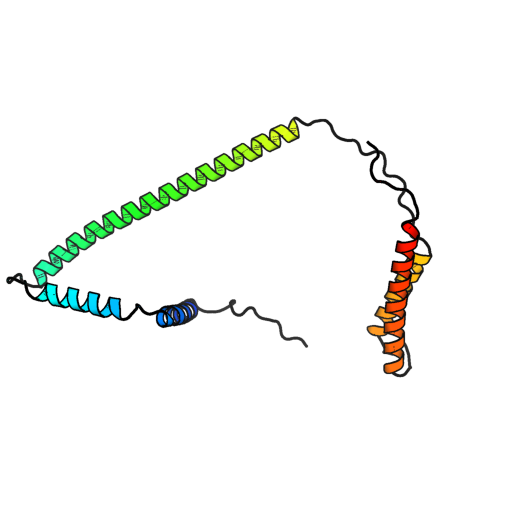.72 186 VAL A O 1
#

Secondary structure (DSSP, 8-state):
-PPP---TTTT--HHHHHHHHHHHHHHTPPPHHHHHHHHHHHHHHTT------HHHHHHHHHHHHHHHHHHHHHHHHHHHHHHHHHHHHHHHHHHHHHHHHHHHHHH------PPPPPPPPPPPHHHHHHHHHHHHHHHHHH-GGGS-S-HHHHHHHHHHHHHHHHHHHHHHHHTTTTS---S---

Sequence (186 aa):
MTSPNRDPLDGASNAEVDARFAEIIAAWGPPQELRSFRDSQVNSQVADSRTVTPDELDAAAAEAARDRREEQVSDRERRRELRRMERAAELEAFQAEQARHQAELDADTEHYDPPEPPPIPRPKRRTVLSALLMTLGIVIMVWPGLLSVAPEVVLILGLSALAGGFALMIAGLRHRRDGWDDGAEV